Protein AF-A0A2V7YF23-F1 (afdb_monomer)

Mean predicted aligned error: 5.7 Å

Radius of gyration: 31.62 Å; Cα contacts (8 Å, |Δi|>4): 313; chains: 1; bounding box: 65×45×95 Å

Sequence (241 aa):
MRLEQNNSGGFTAQTWDIAGNEANFFVRDVTGGSRLPFRIRPGAPTSSIDINASGNVGIGTASPSNKLHVSGSDGTTKELIQESSGTTSPRELLELRNNGGTILVLDDTSDPTRWTFGTSGSSFVVDEQAHTGVEMSLTNTGNMVISGTLTQNSDRTTKTDIVGVEPEEVLAKVASLPIATWHYKGDEASVQHLGPMAQDFAAAFGLGPDDRHIAPLDAAGVSLAAIQALYHKVSEKDAAI

pLDDT: mean 95.84, std 3.37, range [74.06, 98.75]

Secondary structure (DSSP, 8-state):
-EEEE-STTSSPPEEEEEEEETTEEEEEETTTTSEEEEEE-TTPPTTSSEE-TT-PEEES-SS-SSSEEE--SSS----------SS-----------SS--EEEEE-SSS--EEEEEEETTEEEEEETTSSS-SEEEETTS-EEESS-------GGG--------HHHHHHHHHHS--EEE--TTS-TT--EEE--HHHHHHHH--SSSSS---HHHHHHHHHHHHHHHHHHHHHHHHT-

Foldseek 3Di:
DKDWDDCPVVDHIWIWDFDDDQAWGFIFGVVVPGDTPDTDGPPQDPPCWEQDPVRAIEHCDNDDPDNYHYDDDPPPTDDDQDDDDPDDDDDDRDDADDPAKGWDWDQDPVDGWIWIWIDHPQWTFIDTVVDPDTQWIAGPVGDIDGPDDDDDDDDPVVDDPDDDDDLLLLLVLVVVFDKDKDDDDPDDPPDIDIGGALQSVCVSPVDDPDSHDDDPVNVVVSVVSNVVNVVVVVVVVVVVD

Nearest PDB structures (foldseek):
  7dc3-assembly3_C  TM=6.875E-01  e=2.020E-03  Mus musculus
  8oml-assembly1_B  TM=3.661E-01  e=4.721E-02  Bdellovibrio bacteriovorus HD100
  5xpz-assembly1_A  TM=6.011E-01  e=2.761E+00  Mus musculus
  3vkf-assembly5_D  TM=4.434E-01  e=5.491E+00  Bos taurus

Structure (mmCIF, N/CA/C/O backbone):
data_AF-A0A2V7YF23-F1
#
_entry.id   AF-A0A2V7YF23-F1
#
loop_
_atom_site.group_PDB
_atom_site.id
_atom_site.type_symbol
_atom_site.label_atom_id
_atom_site.label_alt_id
_atom_site.label_comp_id
_atom_site.label_asym_id
_atom_site.label_entity_id
_atom_site.label_seq_id
_atom_site.pdbx_PDB_ins_code
_atom_site.Cartn_x
_atom_site.Cartn_y
_atom_site.Cartn_z
_atom_site.occupancy
_atom_site.B_iso_or_equiv
_atom_site.auth_seq_id
_atom_site.auth_comp_id
_atom_site.auth_asym_id
_atom_site.auth_atom_id
_atom_site.pdbx_PDB_model_num
ATOM 1 N N . MET A 1 1 ? 24.215 -1.906 -42.152 1.00 95.81 1 MET A N 1
ATOM 2 C CA . MET A 1 1 ? 24.635 -3.315 -42.302 1.00 95.81 1 MET A CA 1
ATOM 3 C C . MET A 1 1 ? 23.393 -4.179 -42.389 1.00 95.81 1 MET A C 1
ATOM 5 O O . MET A 1 1 ? 22.496 -3.964 -41.585 1.00 95.81 1 MET A O 1
ATOM 9 N N . ARG A 1 2 ? 23.341 -5.115 -43.340 1.00 97.00 2 ARG A N 1
ATOM 10 C CA . ARG A 1 2 ? 22.270 -6.109 -43.447 1.00 97.00 2 ARG A CA 1
ATOM 11 C C . ARG A 1 2 ? 22.800 -7.479 -43.046 1.00 97.00 2 ARG A C 1
ATOM 13 O O . ARG A 1 2 ? 23.904 -7.838 -43.445 1.00 97.00 2 ARG A O 1
ATOM 20 N N . LEU A 1 3 ? 22.014 -8.205 -42.264 1.00 96.88 3 LEU A N 1
ATOM 21 C CA . LEU A 1 3 ? 22.280 -9.556 -41.793 1.00 96.88 3 LEU A CA 1
ATOM 22 C C . LEU A 1 3 ? 21.142 -10.457 -42.279 1.00 96.88 3 LEU A C 1
ATOM 24 O O . LEU A 1 3 ? 19.978 -10.189 -41.986 1.00 96.88 3 LEU A O 1
ATOM 28 N N . GLU A 1 4 ? 21.473 -11.501 -43.034 1.00 96.19 4 GLU A N 1
ATOM 29 C CA . GLU A 1 4 ? 20.497 -12.407 -43.646 1.00 96.19 4 GLU A CA 1
ATOM 30 C C . GLU A 1 4 ? 20.803 -13.859 -43.277 1.00 96.19 4 GLU A C 1
ATOM 32 O O . GLU A 1 4 ? 21.903 -14.358 -43.509 1.00 96.19 4 GLU A O 1
ATOM 37 N N . GLN A 1 5 ? 19.802 -14.540 -42.723 1.00 95.19 5 GLN A N 1
ATOM 38 C CA . GLN A 1 5 ? 19.769 -15.986 -42.550 1.00 95.19 5 GLN A CA 1
ATOM 39 C C . GLN A 1 5 ? 18.743 -16.558 -43.530 1.00 95.19 5 GLN A C 1
ATOM 41 O O . GLN A 1 5 ? 17.574 -16.177 -43.507 1.00 95.19 5 GLN A O 1
ATOM 46 N N . ASN A 1 6 ? 19.168 -17.487 -44.383 1.00 92.50 6 ASN A N 1
ATOM 47 C CA . ASN A 1 6 ? 18.283 -18.192 -45.308 1.00 92.50 6 ASN A CA 1
ATOM 48 C C . ASN A 1 6 ? 17.683 -19.461 -44.662 1.00 92.50 6 ASN A C 1
ATOM 50 O O . ASN A 1 6 ? 17.959 -19.797 -43.511 1.00 92.50 6 ASN A O 1
ATOM 54 N N . ASN A 1 7 ? 16.861 -20.189 -45.418 1.00 93.25 7 ASN A N 1
ATOM 55 C CA . ASN A 1 7 ? 16.180 -21.397 -44.945 1.00 93.25 7 ASN A CA 1
ATOM 56 C C . ASN A 1 7 ? 16.970 -22.701 -45.156 1.00 93.25 7 ASN A C 1
ATOM 58 O O . ASN A 1 7 ? 16.440 -23.781 -44.896 1.00 93.25 7 ASN A O 1
ATOM 62 N N . SER A 1 8 ? 18.229 -22.644 -45.608 1.00 91.69 8 SER A N 1
ATOM 63 C CA . SER A 1 8 ? 18.978 -23.858 -45.966 1.00 91.69 8 SER A CA 1
ATOM 64 C C . SER A 1 8 ? 19.312 -24.746 -44.763 1.00 91.69 8 SER A C 1
ATOM 66 O O . SER A 1 8 ? 19.582 -25.928 -44.936 1.00 91.69 8 SER A O 1
ATOM 68 N N . GLY A 1 9 ? 19.276 -24.197 -43.544 1.00 89.00 9 GLY A N 1
ATOM 69 C CA . GLY A 1 9 ? 19.440 -24.941 -42.290 1.00 89.00 9 GLY A CA 1
ATOM 70 C C . GLY A 1 9 ? 18.135 -25.449 -41.665 1.00 89.00 9 GLY A C 1
ATOM 71 O O . GLY A 1 9 ? 18.158 -25.877 -40.518 1.00 89.00 9 GLY A O 1
ATOM 72 N N . GLY A 1 10 ? 16.995 -25.347 -42.361 1.00 91.88 10 GLY A N 1
ATOM 73 C CA . GLY A 1 10 ? 15.680 -25.729 -41.824 1.00 91.88 10 GLY A CA 1
ATOM 74 C C . GLY A 1 10 ? 15.048 -24.704 -40.871 1.00 91.88 10 GLY A C 1
ATOM 75 O O . GLY A 1 10 ? 13.972 -24.950 -40.333 1.00 91.88 10 GLY A O 1
ATOM 76 N N . PHE A 1 11 ? 15.684 -23.547 -40.678 1.00 92.75 11 PHE A N 1
ATOM 77 C CA . PHE A 1 11 ? 15.128 -22.419 -39.931 1.00 92.75 11 PHE A CA 1
ATOM 78 C C . PHE A 1 11 ? 14.290 -21.515 -40.84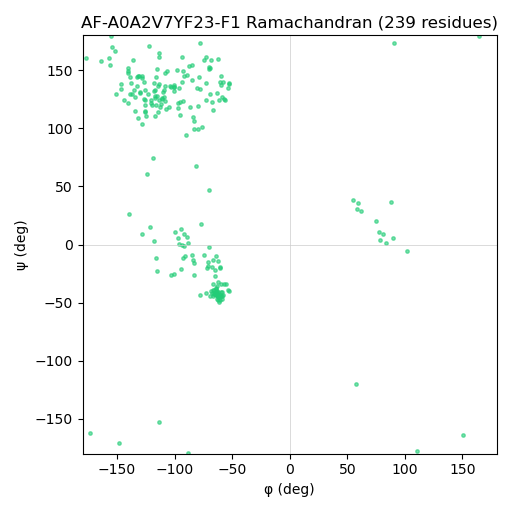2 1.00 92.75 11 PHE A C 1
ATOM 80 O O . PHE A 1 11 ? 14.538 -21.416 -42.045 1.00 92.75 11 PHE A O 1
ATOM 87 N N . THR A 1 12 ? 13.318 -20.807 -40.272 1.00 93.69 12 THR A N 1
ATOM 88 C CA . THR A 1 12 ? 12.622 -19.726 -40.981 1.00 93.69 12 THR A CA 1
ATOM 89 C C . THR A 1 12 ? 13.620 -18.622 -41.324 1.00 93.69 12 THR A C 1
ATOM 91 O O . THR A 1 12 ? 14.347 -18.173 -40.441 1.00 93.69 12 THR A O 1
ATOM 94 N N . ALA A 1 13 ? 13.646 -18.170 -42.580 1.00 95.75 13 ALA A N 1
ATOM 95 C CA . ALA A 1 13 ? 14.553 -17.109 -43.013 1.00 95.75 13 ALA A CA 1
ATOM 96 C C . ALA A 1 13 ? 14.313 -15.799 -42.236 1.00 95.75 13 ALA A C 1
ATOM 98 O O . ALA A 1 13 ? 13.164 -15.426 -41.993 1.00 95.75 13 ALA A O 1
ATOM 99 N N . GLN A 1 14 ? 15.388 -15.099 -41.871 1.00 96.69 14 GLN A N 1
ATOM 100 C CA . GLN A 1 14 ? 15.362 -13.854 -41.095 1.00 96.69 14 GLN A CA 1
ATOM 101 C C . GLN A 1 14 ? 16.270 -12.805 -41.740 1.00 96.69 14 GLN A C 1
ATOM 103 O O . GLN A 1 14 ? 17.413 -13.100 -42.091 1.00 96.69 14 GLN A O 1
ATOM 108 N N . THR A 1 15 ? 15.789 -11.568 -41.831 1.00 97.31 15 THR A N 1
ATOM 109 C CA . THR A 1 15 ? 16.555 -10.420 -42.323 1.00 97.31 15 THR A CA 1
ATOM 110 C C . THR A 1 15 ? 16.517 -9.304 -41.290 1.00 97.31 15 THR A C 1
ATOM 112 O O . THR A 1 15 ? 15.446 -8.829 -40.907 1.00 97.31 15 THR A O 1
ATOM 115 N N . TRP A 1 16 ? 17.698 -8.852 -40.878 1.00 97.94 16 TRP A N 1
ATOM 116 C CA . TRP A 1 16 ? 17.882 -7.787 -39.898 1.00 97.94 16 TRP A CA 1
ATOM 117 C C . TRP A 1 16 ? 18.783 -6.688 -40.449 1.00 97.94 16 TRP A C 1
ATOM 119 O O . TRP A 1 16 ? 19.799 -6.967 -41.084 1.00 97.94 16 TRP A O 1
ATOM 129 N N . ASP A 1 17 ? 18.447 -5.431 -40.167 1.00 97.81 17 ASP A N 1
ATOM 130 C CA . ASP A 1 17 ? 19.297 -4.286 -40.494 1.00 97.81 17 ASP A CA 1
ATOM 131 C C . ASP A 1 17 ? 19.808 -3.606 -39.213 1.00 97.81 17 ASP A C 1
ATOM 133 O O . ASP A 1 17 ? 19.051 -3.387 -38.268 1.00 97.81 17 ASP A O 1
ATOM 137 N N . ILE A 1 18 ? 21.086 -3.217 -39.209 1.00 97.94 18 ILE A N 1
ATOM 138 C CA . ILE A 1 18 ? 21.684 -2.295 -38.231 1.00 97.94 18 ILE A CA 1
ATOM 139 C C . ILE A 1 18 ? 22.049 -1.014 -38.974 1.00 97.94 18 ILE A C 1
ATOM 141 O O . ILE A 1 18 ? 22.852 -1.052 -39.917 1.00 97.94 18 ILE A O 1
ATOM 145 N N . ALA A 1 19 ? 21.450 0.110 -38.593 1.00 97.44 19 ALA A N 1
ATOM 146 C CA . ALA A 1 19 ? 21.608 1.370 -39.310 1.00 97.44 19 ALA A CA 1
ATOM 147 C C . ALA A 1 19 ? 21.444 2.589 -38.392 1.00 97.44 19 ALA A C 1
ATOM 149 O O . ALA A 1 19 ? 20.963 2.487 -37.264 1.00 97.44 19 ALA A O 1
ATOM 150 N N . GLY A 1 20 ? 21.853 3.749 -38.902 1.00 96.88 20 GLY A N 1
ATOM 151 C CA . GLY A 1 20 ? 21.611 5.046 -38.286 1.00 96.88 20 GLY A CA 1
ATOM 152 C C . GLY A 1 20 ? 21.285 6.097 -39.343 1.00 96.88 20 GLY A C 1
ATOM 153 O O . GLY A 1 20 ? 21.749 5.996 -40.479 1.00 96.88 20 GLY A O 1
ATOM 154 N N . ASN A 1 21 ? 20.466 7.075 -38.973 1.00 94.75 21 ASN A N 1
ATOM 155 C CA . ASN A 1 21 ? 20.107 8.238 -39.783 1.00 94.75 21 ASN A CA 1
ATOM 156 C C . ASN A 1 21 ? 19.857 9.458 -38.876 1.00 94.75 21 ASN A C 1
ATOM 158 O O . ASN A 1 21 ? 20.123 9.410 -37.674 1.00 94.75 21 ASN A O 1
ATOM 162 N N . GLU A 1 22 ? 19.336 10.548 -39.437 1.00 96.25 22 GLU A N 1
ATOM 163 C CA . GLU A 1 22 ? 19.041 11.788 -38.712 1.00 96.25 22 GLU A CA 1
ATOM 164 C C . GLU A 1 22 ? 18.020 11.619 -37.579 1.00 96.25 22 GLU A C 1
ATOM 166 O O . GLU A 1 22 ? 17.974 12.440 -36.667 1.00 96.25 22 GLU A O 1
ATOM 171 N N . ALA A 1 23 ? 17.212 10.559 -37.610 1.00 95.69 23 ALA A N 1
ATOM 172 C CA . ALA A 1 23 ? 16.151 10.327 -36.646 1.00 95.69 23 ALA A CA 1
ATOM 173 C C . ALA A 1 23 ? 16.521 9.318 -35.550 1.00 95.69 23 ALA A C 1
ATOM 175 O O . ALA A 1 23 ? 15.860 9.321 -34.506 1.00 95.69 23 ALA A O 1
ATOM 176 N N . ASN A 1 24 ? 17.460 8.387 -35.781 1.00 96.88 24 ASN A N 1
ATOM 177 C CA . ASN A 1 24 ? 17.874 7.371 -34.800 1.00 96.88 24 ASN A CA 1
ATOM 178 C C . ASN A 1 24 ? 19.027 6.467 -35.269 1.00 96.88 24 ASN A C 1
ATOM 180 O O . ASN A 1 24 ? 19.248 6.281 -36.461 1.00 96.88 24 ASN A O 1
ATOM 184 N N . PHE A 1 25 ? 19.684 5.825 -34.299 1.00 97.94 25 PHE A N 1
ATOM 185 C CA . PHE A 1 25 ? 20.373 4.539 -34.461 1.00 97.94 25 PHE A CA 1
ATOM 186 C C . PHE A 1 25 ? 19.421 3.397 -34.077 1.00 97.94 25 PHE A C 1
ATOM 188 O O . PHE A 1 25 ? 18.676 3.532 -33.102 1.00 97.94 25 PHE A O 1
ATOM 195 N N . PHE A 1 26 ? 19.422 2.279 -34.806 1.00 97.94 26 PHE A N 1
ATOM 196 C CA . PHE A 1 26 ? 18.451 1.209 -34.575 1.00 97.94 26 PHE A CA 1
ATOM 197 C C . PHE A 1 26 ? 18.881 -0.179 -35.065 1.00 97.94 26 PHE A C 1
ATOM 199 O O . PHE A 1 26 ? 19.713 -0.330 -35.963 1.00 97.94 26 PHE A O 1
ATOM 206 N N . VAL A 1 27 ? 18.211 -1.189 -34.502 1.00 98.12 27 VAL A N 1
ATOM 207 C CA . VAL A 1 27 ? 18.151 -2.562 -35.020 1.00 98.12 27 VAL A CA 1
ATOM 208 C C . VAL A 1 27 ? 16.742 -2.799 -35.556 1.00 98.12 27 VAL A C 1
ATOM 210 O O . VAL A 1 27 ? 15.763 -2.557 -34.847 1.00 98.12 27 VAL A O 1
ATOM 213 N N . ARG A 1 28 ? 16.635 -3.244 -36.812 1.00 97.56 28 ARG A N 1
ATOM 214 C CA . ARG A 1 28 ? 15.365 -3.461 -37.516 1.00 97.56 28 ARG A CA 1
ATOM 215 C C . ARG A 1 28 ? 15.165 -4.918 -37.889 1.00 97.56 28 ARG A C 1
ATOM 217 O O . ARG A 1 28 ? 15.989 -5.469 -38.610 1.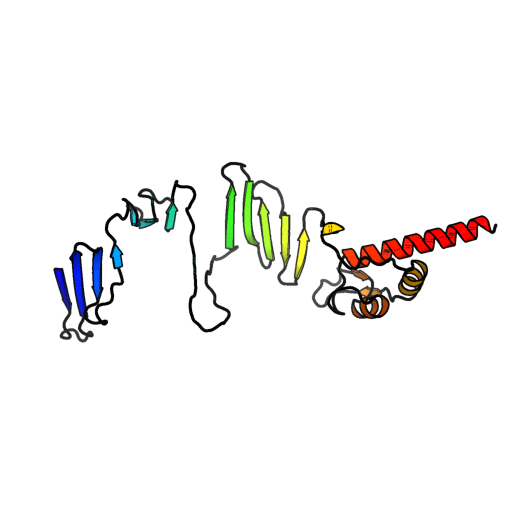00 97.56 28 ARG A O 1
ATOM 224 N N . ASP A 1 29 ? 14.027 -5.469 -37.489 1.00 97.44 29 ASP A N 1
ATOM 225 C CA . ASP A 1 29 ? 13.511 -6.751 -37.966 1.00 97.44 29 ASP A CA 1
ATOM 226 C C . ASP A 1 29 ? 12.768 -6.529 -39.289 1.00 97.44 29 ASP A C 1
ATOM 228 O O . ASP A 1 29 ? 11.632 -6.047 -39.297 1.00 97.44 29 ASP A O 1
ATOM 232 N N . VAL A 1 30 ? 13.421 -6.812 -40.418 1.00 96.75 30 VAL A N 1
ATOM 233 C CA . VAL A 1 30 ? 12.833 -6.607 -41.751 1.00 96.75 30 VAL A CA 1
ATOM 234 C C . VAL A 1 30 ? 11.764 -7.665 -42.022 1.00 96.75 30 VAL A C 1
ATOM 236 O O . VAL A 1 30 ? 10.682 -7.320 -42.501 1.00 96.75 30 VAL A O 1
ATOM 239 N N . THR A 1 31 ? 12.029 -8.921 -41.658 1.00 95.75 31 THR A N 1
ATOM 240 C CA . THR A 1 31 ? 11.114 -10.053 -41.866 1.00 95.75 31 THR A CA 1
ATOM 241 C C . THR A 1 31 ? 9.832 -9.916 -41.042 1.00 95.75 31 THR A C 1
ATOM 243 O O . THR A 1 31 ? 8.744 -10.178 -41.550 1.00 95.75 31 THR A O 1
ATOM 246 N N . GLY A 1 32 ? 9.922 -9.434 -39.801 1.00 92.25 32 GLY A N 1
ATOM 247 C CA . GLY A 1 32 ? 8.790 -9.208 -38.896 1.00 92.25 32 GLY A CA 1
ATOM 248 C C . GLY A 1 32 ? 7.959 -7.954 -39.188 1.00 92.25 32 GLY A C 1
ATOM 249 O O . GLY A 1 32 ? 7.224 -7.487 -38.314 1.00 92.25 32 GLY A O 1
ATOM 250 N N . GLY A 1 33 ? 8.062 -7.382 -40.391 1.00 94.44 33 GLY A N 1
ATOM 251 C CA . GLY A 1 33 ? 7.311 -6.189 -40.791 1.00 94.44 33 GLY A CA 1
ATOM 252 C C . GLY A 1 33 ? 8.010 -4.872 -40.450 1.00 94.44 33 GLY A C 1
ATOM 253 O O . GLY A 1 33 ? 7.350 -3.903 -40.087 1.00 94.44 33 GLY A O 1
ATOM 254 N N . SER A 1 34 ? 9.342 -4.819 -40.561 1.00 95.12 34 SER A N 1
ATOM 255 C CA . SER A 1 34 ? 10.156 -3.615 -40.303 1.00 95.12 34 SER A CA 1
ATOM 256 C C . SER A 1 34 ? 10.028 -3.050 -38.880 1.00 95.12 34 SER A C 1
ATOM 258 O O . SER A 1 34 ? 10.082 -1.835 -38.672 1.00 95.12 34 SER A O 1
ATOM 260 N N . ARG A 1 35 ? 9.881 -3.928 -37.881 1.00 96.50 35 ARG A N 1
ATOM 261 C CA . ARG A 1 35 ? 9.814 -3.538 -36.463 1.00 96.50 35 ARG A CA 1
ATOM 262 C C . ARG A 1 35 ? 11.175 -3.044 -35.981 1.00 96.50 35 ARG A C 1
ATOM 264 O O . ARG A 1 35 ? 12.213 -3.489 -36.462 1.00 96.50 35 ARG A O 1
ATOM 271 N N . LEU A 1 36 ? 11.170 -2.140 -35.006 1.00 96.69 36 LEU A N 1
ATOM 272 C CA . LEU A 1 36 ? 12.375 -1.523 -34.444 1.00 96.69 36 LEU A CA 1
ATOM 273 C C . LEU A 1 36 ? 12.487 -1.855 -32.948 1.00 96.69 36 LEU A C 1
ATOM 275 O O . LEU A 1 36 ? 12.187 -0.989 -32.126 1.00 96.69 36 LEU A O 1
ATOM 279 N N . PRO A 1 37 ? 12.860 -3.098 -32.582 1.00 96.25 37 PRO A N 1
ATOM 280 C CA . PRO A 1 37 ? 12.942 -3.525 -31.182 1.00 96.25 37 PRO A CA 1
ATOM 281 C C . PRO A 1 37 ? 14.018 -2.785 -30.376 1.00 96.25 37 PRO A C 1
ATOM 283 O O . PRO A 1 37 ? 13.911 -2.712 -29.158 1.00 96.25 37 PRO A O 1
ATOM 286 N N . PHE A 1 38 ? 15.025 -2.204 -31.036 1.00 97.31 38 PHE A N 1
ATOM 287 C CA . PHE A 1 38 ? 16.009 -1.334 -30.396 1.00 97.31 38 PHE A CA 1
ATOM 288 C C . PHE A 1 38 ? 16.165 -0.031 -31.176 1.00 97.31 38 PHE A C 1
ATOM 290 O O . PHE A 1 38 ? 16.350 -0.047 -32.397 1.00 97.31 38 PHE A O 1
ATOM 297 N N . ARG A 1 39 ? 16.111 1.100 -30.466 1.00 97.38 39 ARG A N 1
ATOM 298 C CA . ARG A 1 39 ? 16.241 2.438 -31.045 1.00 97.38 39 ARG A CA 1
ATOM 299 C C . ARG A 1 39 ? 16.845 3.411 -30.035 1.00 97.38 39 ARG A C 1
ATOM 301 O O . ARG A 1 39 ? 16.303 3.575 -28.948 1.00 97.38 39 ARG A O 1
ATOM 308 N N . ILE A 1 40 ? 17.879 4.137 -30.450 1.00 97.88 40 ILE A N 1
ATOM 309 C CA . ILE A 1 40 ? 18.429 5.297 -29.739 1.00 97.88 40 ILE A CA 1
ATOM 310 C C . ILE A 1 40 ? 18.122 6.543 -30.571 1.00 97.88 40 ILE A C 1
ATOM 312 O O . ILE A 1 40 ? 18.449 6.597 -31.757 1.00 97.88 40 ILE A O 1
ATOM 316 N N . ARG A 1 41 ? 17.470 7.539 -29.966 1.00 97.94 41 ARG A N 1
ATOM 317 C CA . ARG A 1 41 ? 17.165 8.819 -30.626 1.00 97.94 41 ARG A CA 1
ATOM 318 C C . ARG A 1 41 ? 18.348 9.798 -30.519 1.00 97.94 41 ARG A C 1
ATOM 320 O O . ARG A 1 41 ? 19.117 9.698 -29.562 1.00 97.94 41 ARG A O 1
ATOM 327 N N . PRO A 1 42 ? 18.478 10.760 -31.451 1.00 97.31 42 PRO A N 1
ATOM 328 C CA . PRO A 1 42 ? 19.428 11.859 -31.329 1.00 97.31 42 PRO A CA 1
ATOM 329 C C . PRO A 1 42 ? 19.268 12.585 -29.991 1.00 97.31 42 PRO A C 1
ATOM 331 O O . PRO A 1 42 ? 18.147 12.821 -29.544 1.00 97.31 42 PRO A O 1
ATOM 334 N N . GLY A 1 43 ? 20.390 12.931 -29.359 1.00 95.75 43 GLY A N 1
ATOM 335 C CA . GLY A 1 43 ? 20.408 13.629 -28.071 1.00 95.75 43 GLY A CA 1
ATOM 336 C C . GLY A 1 43 ? 20.269 12.734 -26.834 1.00 95.75 43 GLY A C 1
ATOM 337 O O . GLY A 1 43 ? 20.279 13.264 -25.728 1.00 95.75 43 GLY A O 1
ATOM 338 N N . ALA A 1 44 ? 20.170 11.406 -26.985 1.00 96.88 44 ALA A N 1
ATOM 339 C CA . ALA A 1 44 ? 20.257 10.490 -25.847 1.00 96.88 44 ALA A CA 1
ATOM 340 C C . ALA A 1 44 ? 21.596 10.693 -25.092 1.00 96.88 44 ALA A C 1
ATOM 342 O O . ALA A 1 44 ? 22.650 10.622 -25.732 1.00 96.88 44 ALA A O 1
ATOM 343 N N . PRO A 1 45 ? 21.586 10.956 -23.770 1.00 95.06 45 PRO A N 1
ATOM 344 C CA . PRO A 1 45 ? 22.806 11.180 -22.995 1.00 95.06 45 PRO A CA 1
ATOM 345 C C . PRO A 1 45 ? 23.747 9.970 -22.954 1.00 95.06 45 PRO A C 1
ATOM 347 O O . PRO A 1 45 ? 23.326 8.820 -23.128 1.00 95.06 45 PRO A O 1
ATOM 350 N N . THR A 1 46 ? 25.022 10.220 -22.645 1.00 95.25 46 THR A N 1
ATOM 351 C CA . THR A 1 46 ? 25.984 9.161 -22.297 1.00 95.25 46 THR A CA 1
ATOM 352 C C . THR A 1 46 ? 25.421 8.285 -21.179 1.00 95.25 46 THR A C 1
ATOM 354 O O . THR A 1 46 ? 24.802 8.790 -20.245 1.00 95.25 46 THR A O 1
ATOM 357 N N . SER A 1 47 ? 25.620 6.970 -21.295 1.00 96.44 47 SER A N 1
ATOM 358 C CA . SER A 1 47 ? 25.116 5.975 -20.338 1.00 96.44 47 SER A CA 1
ATOM 359 C C . SER A 1 47 ? 23.594 5.993 -20.156 1.00 96.44 47 SER A C 1
ATOM 361 O O . SER A 1 47 ? 23.088 5.612 -19.104 1.00 96.44 47 SER A O 1
ATOM 363 N N . SER A 1 48 ? 22.845 6.371 -21.205 1.00 96.75 48 SER A N 1
ATOM 364 C CA . SER A 1 48 ? 21.394 6.121 -21.275 1.00 96.75 48 SER A CA 1
ATOM 365 C C . SER A 1 48 ? 21.069 4.641 -21.030 1.00 96.75 48 SER A C 1
ATOM 367 O O . SER A 1 48 ? 20.108 4.334 -20.336 1.00 96.75 48 SER A O 1
ATOM 369 N N . ILE A 1 49 ? 21.893 3.738 -21.575 1.00 97.56 49 ILE A N 1
ATOM 370 C CA . ILE A 1 49 ? 22.003 2.326 -21.189 1.00 97.56 49 ILE A CA 1
ATOM 371 C C . ILE A 1 49 ? 23.498 1.993 -21.185 1.00 97.56 49 ILE A C 1
ATOM 373 O O . ILE A 1 49 ? 24.180 2.276 -22.170 1.00 97.56 49 ILE A O 1
ATOM 377 N N . ASP A 1 50 ? 23.997 1.403 -20.106 1.00 98.25 50 ASP A N 1
ATOM 378 C CA . ASP A 1 50 ? 25.389 0.976 -19.949 1.00 98.25 50 ASP A CA 1
ATOM 379 C C . ASP A 1 50 ? 25.440 -0.459 -19.411 1.00 98.25 50 ASP A C 1
ATOM 381 O O . ASP A 1 50 ? 24.583 -0.851 -18.620 1.00 98.25 50 ASP A O 1
ATOM 385 N N . ILE A 1 51 ? 26.414 -1.260 -19.848 1.00 98.50 51 ILE A N 1
ATOM 386 C CA . ILE A 1 51 ? 26.646 -2.607 -19.315 1.00 98.50 51 ILE A CA 1
ATOM 387 C C . ILE A 1 51 ? 28.093 -2.666 -18.848 1.00 98.50 51 ILE A C 1
ATOM 389 O O . ILE A 1 51 ? 29.014 -2.658 -19.667 1.00 98.50 51 ILE A O 1
ATOM 393 N N . ASN A 1 52 ? 28.295 -2.748 -17.535 1.00 97.81 52 ASN A N 1
ATOM 394 C CA . ASN A 1 52 ? 29.641 -2.744 -16.973 1.00 97.81 52 ASN A CA 1
ATOM 395 C C . ASN A 1 52 ? 30.337 -4.113 -17.105 1.00 97.81 52 ASN A C 1
ATOM 397 O O . ASN A 1 52 ? 29.729 -5.122 -17.466 1.00 97.81 52 ASN A O 1
ATOM 401 N N . ALA A 1 53 ? 31.624 -4.173 -16.747 1.00 98.00 53 ALA A N 1
ATOM 402 C CA . ALA A 1 53 ? 32.434 -5.395 -16.833 1.00 98.00 53 ALA A CA 1
ATOM 403 C C . ALA A 1 53 ? 31.915 -6.569 -15.973 1.00 98.00 53 ALA A C 1
ATOM 405 O O . ALA A 1 53 ? 32.248 -7.721 -16.242 1.00 98.00 53 ALA A O 1
ATOM 406 N N . SER A 1 54 ? 31.081 -6.293 -14.966 1.00 98.06 54 SER A N 1
ATOM 407 C CA . SER A 1 54 ? 30.424 -7.300 -14.119 1.00 98.06 54 SER A CA 1
ATOM 408 C C . SER A 1 54 ? 29.074 -7.774 -14.682 1.00 98.06 54 SER A C 1
ATOM 410 O O . SER A 1 54 ? 28.384 -8.583 -14.052 1.00 98.06 54 SER A O 1
ATOM 412 N N . GLY A 1 55 ? 28.673 -7.264 -15.852 1.00 98.19 55 GLY A N 1
ATOM 413 C CA . GLY A 1 55 ? 27.412 -7.582 -16.518 1.00 98.19 55 GLY A CA 1
ATOM 414 C C . GLY A 1 55 ? 26.182 -6.931 -15.882 1.00 98.19 55 GLY A C 1
ATOM 415 O O . GLY A 1 55 ? 25.076 -7.432 -16.065 1.00 98.19 55 GLY A O 1
ATOM 416 N N . ASN A 1 56 ? 26.356 -5.865 -15.099 1.00 98.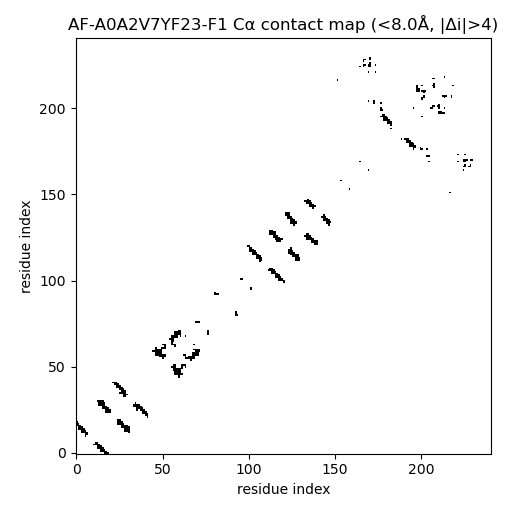75 56 ASN A N 1
ATOM 417 C CA . ASN A 1 56 ? 25.246 -5.087 -14.550 1.00 98.75 56 ASN A CA 1
ATOM 418 C C . ASN A 1 56 ? 24.780 -4.045 -15.571 1.00 98.75 56 ASN A C 1
ATOM 420 O O . ASN A 1 56 ? 25.617 -3.424 -16.227 1.00 98.75 56 ASN A O 1
ATOM 424 N N . VAL A 1 57 ? 23.469 -3.820 -15.659 1.00 98.69 57 VAL A N 1
ATOM 425 C CA . VAL A 1 57 ? 22.871 -2.826 -16.557 1.00 98.69 57 VAL A CA 1
ATOM 426 C C . VAL A 1 57 ? 22.593 -1.533 -15.793 1.00 98.69 57 VAL A C 1
ATOM 428 O O . VAL A 1 57 ? 21.854 -1.528 -14.808 1.00 98.69 57 VAL A O 1
ATOM 431 N N . GLY A 1 58 ? 23.178 -0.432 -16.251 1.00 98.31 58 GLY A N 1
ATOM 432 C CA . GLY A 1 58 ? 22.907 0.920 -15.779 1.00 98.31 58 GLY A CA 1
ATOM 433 C C . GLY A 1 58 ? 21.973 1.662 -16.728 1.00 98.31 58 GLY A C 1
ATOM 434 O O . GLY A 1 58 ? 22.151 1.603 -17.942 1.00 98.31 58 GLY A O 1
ATOM 435 N N . ILE A 1 59 ? 20.999 2.386 -16.183 1.00 98.19 59 ILE A N 1
ATOM 436 C CA . ILE A 1 59 ? 20.178 3.360 -16.909 1.00 98.19 59 ILE A CA 1
ATOM 437 C C . ILE A 1 59 ? 20.464 4.724 -16.284 1.00 98.19 59 ILE A C 1
ATOM 439 O O . ILE A 1 59 ? 20.131 4.947 -15.121 1.00 98.19 59 ILE A O 1
ATOM 443 N N . GLY A 1 60 ? 21.135 5.606 -17.026 1.00 97.50 60 GLY A N 1
ATOM 444 C CA . GLY A 1 60 ? 21.603 6.905 -16.527 1.00 97.50 60 GLY A CA 1
ATOM 445 C C . GLY A 1 60 ? 22.906 6.854 -15.715 1.00 97.50 60 GLY A C 1
ATOM 446 O O . GLY A 1 60 ? 23.300 7.857 -15.128 1.00 97.50 60 GLY A O 1
ATOM 447 N N . THR A 1 61 ? 23.606 5.712 -15.675 1.00 97.50 61 THR A N 1
ATOM 448 C CA . THR A 1 61 ? 24.882 5.552 -14.953 1.00 97.50 61 THR A CA 1
ATOM 449 C C . THR A 1 61 ? 25.828 4.580 -15.654 1.00 97.50 61 THR A C 1
ATOM 451 O O . THR A 1 61 ? 25.405 3.519 -16.103 1.00 97.50 61 THR A O 1
ATOM 454 N N . ALA A 1 62 ? 27.119 4.926 -15.708 1.00 97.19 62 ALA A N 1
ATOM 455 C CA . ALA A 1 62 ? 28.196 4.057 -16.204 1.00 97.19 62 ALA A CA 1
ATOM 456 C C . ALA A 1 62 ? 28.745 3.096 -15.129 1.00 97.19 62 ALA A C 1
ATOM 458 O O . ALA A 1 62 ? 29.549 2.212 -15.420 1.00 97.19 62 ALA A O 1
ATOM 459 N N . SER A 1 63 ? 28.330 3.276 -13.871 1.00 97.00 63 SER A N 1
ATOM 460 C CA . SER A 1 63 ? 28.842 2.526 -12.718 1.00 97.00 63 SER A CA 1
ATOM 461 C C . SER A 1 63 ? 27.707 1.829 -11.952 1.00 97.00 63 SER A C 1
ATOM 463 O O . SER A 1 63 ? 27.484 2.123 -10.775 1.00 97.00 63 SER A O 1
ATOM 465 N N . PRO A 1 64 ? 26.942 0.917 -12.586 1.00 98.31 64 PRO A N 1
ATOM 466 C CA . PRO A 1 64 ? 25.851 0.216 -11.919 1.00 98.31 64 PRO A CA 1
ATOM 467 C C . PRO A 1 64 ? 26.360 -0.743 -10.825 1.00 98.31 64 PRO A C 1
ATOM 469 O O . PRO A 1 64 ? 27.138 -1.664 -11.094 1.00 98.31 64 PRO A O 1
ATOM 472 N N . SER A 1 65 ? 25.891 -0.553 -9.587 1.00 97.94 65 SER A N 1
ATOM 473 C CA . SER A 1 65 ? 26.226 -1.389 -8.421 1.00 97.94 65 SER A CA 1
ATOM 474 C C . SER A 1 65 ? 25.368 -2.656 -8.320 1.00 97.94 65 SER A C 1
ATOM 476 O O . SER A 1 65 ? 25.837 -3.671 -7.812 1.00 97.94 65 SER A O 1
ATOM 478 N N . ASN A 1 66 ? 24.152 -2.624 -8.868 1.00 98.19 66 ASN A N 1
ATOM 479 C CA . ASN A 1 66 ? 23.185 -3.723 -8.846 1.00 98.19 66 ASN A CA 1
ATOM 480 C C . ASN A 1 66 ? 22.948 -4.268 -10.259 1.00 98.19 66 ASN A C 1
ATOM 482 O O . ASN A 1 66 ? 23.289 -3.609 -11.239 1.00 98.19 66 ASN A O 1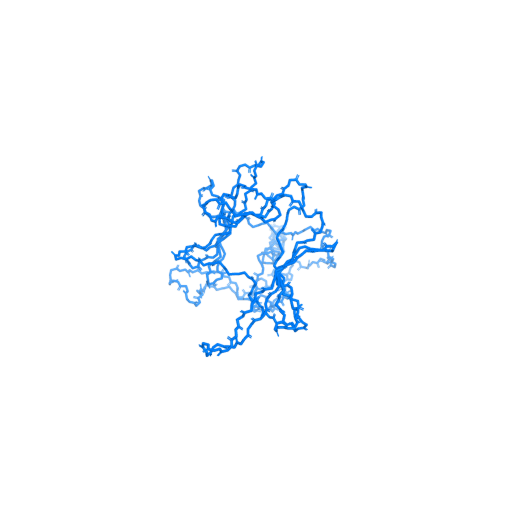
ATOM 486 N N . LYS A 1 67 ? 22.335 -5.458 -10.378 1.00 98.25 67 LYS A N 1
ATOM 487 C CA . LYS A 1 67 ? 22.071 -6.101 -11.684 1.00 98.25 67 LYS A CA 1
ATOM 488 C C . LYS A 1 67 ? 21.323 -5.194 -12.659 1.00 98.25 67 LYS A C 1
ATOM 490 O O . LYS A 1 67 ? 21.671 -5.165 -13.837 1.00 98.25 67 LYS A O 1
ATOM 495 N N . LEU A 1 68 ? 20.366 -4.435 -12.140 1.00 98.12 68 LEU A N 1
ATOM 496 C CA . LEU A 1 68 ? 19.777 -3.270 -12.779 1.00 98.12 68 LEU A CA 1
ATOM 497 C C . LEU A 1 68 ? 19.957 -2.082 -11.827 1.00 98.12 68 LEU A C 1
ATOM 499 O O . LEU A 1 68 ? 19.633 -2.195 -10.644 1.00 98.12 68 LEU A O 1
ATOM 503 N N . HIS A 1 69 ? 20.483 -0.964 -12.322 1.00 98.50 69 HIS A N 1
ATOM 504 C CA . HIS A 1 69 ? 20.607 0.282 -11.567 1.00 98.50 69 HIS A CA 1
ATOM 505 C C . HIS A 1 69 ? 20.089 1.444 -12.416 1.00 98.50 69 HIS A C 1
ATOM 507 O O . HIS A 1 69 ? 20.729 1.848 -13.387 1.00 98.50 69 HIS A O 1
ATOM 513 N N . VAL A 1 70 ? 18.933 1.984 -12.038 1.00 98.06 70 VAL A N 1
ATOM 514 C CA . VAL A 1 70 ? 18.393 3.225 -12.601 1.00 98.06 70 VAL A CA 1
ATOM 515 C C . VAL A 1 70 ? 18.860 4.382 -11.728 1.00 98.06 70 VAL A C 1
ATOM 517 O O . VAL A 1 70 ? 18.634 4.372 -10.521 1.00 98.06 70 VAL A O 1
ATOM 520 N N . SER A 1 71 ? 19.537 5.360 -12.320 1.00 97.25 71 SER A N 1
ATOM 521 C CA . SER A 1 71 ? 20.132 6.480 -11.594 1.00 97.25 71 SER A CA 1
ATOM 522 C C . SER A 1 71 ? 19.925 7.788 -12.350 1.00 97.25 71 SER A C 1
ATOM 524 O O . SER A 1 71 ? 19.965 7.825 -13.578 1.00 97.25 71 SER A O 1
ATOM 526 N N . GLY A 1 72 ? 19.718 8.870 -11.608 1.00 96.31 72 GLY A N 1
ATOM 527 C CA . GLY A 1 72 ? 19.582 10.220 -12.142 1.00 96.31 72 GLY A CA 1
ATOM 528 C C . GLY A 1 72 ? 19.760 11.250 -11.030 1.00 96.31 72 GLY A C 1
ATOM 529 O O . GLY A 1 72 ? 19.609 10.926 -9.853 1.00 96.31 72 GLY A O 1
ATOM 530 N N . SER A 1 73 ? 20.112 12.480 -11.401 1.00 95.19 73 SER A N 1
ATOM 531 C CA . SER A 1 73 ? 20.509 13.543 -10.463 1.00 95.19 73 SER A CA 1
ATOM 532 C C . SER A 1 73 ? 19.743 14.855 -10.655 1.00 95.19 73 SER A C 1
ATOM 534 O O . SER A 1 73 ? 20.119 15.873 -10.084 1.00 95.19 73 SER A O 1
ATOM 536 N N . ASP A 1 74 ? 18.697 14.858 -11.480 1.00 94.56 74 ASP A N 1
ATOM 537 C CA . ASP A 1 74 ? 17.889 16.044 -11.800 1.00 94.56 74 ASP A CA 1
ATOM 538 C C . ASP A 1 74 ? 16.602 16.149 -10.960 1.00 94.56 74 ASP A C 1
ATOM 540 O O . ASP A 1 74 ? 15.778 17.034 -11.186 1.00 94.56 74 ASP A O 1
ATOM 544 N N . GLY A 1 75 ? 16.425 15.244 -9.991 1.00 95.94 75 GLY A N 1
ATOM 545 C CA . GLY A 1 75 ? 15.241 15.177 -9.133 1.00 95.94 75 GLY A CA 1
ATOM 546 C C . GLY A 1 75 ? 14.013 14.546 -9.794 1.00 95.94 75 GLY A C 1
ATOM 547 O O . GLY A 1 75 ? 12.924 14.629 -9.233 1.00 95.94 75 GLY A O 1
ATOM 548 N N . THR A 1 76 ? 14.152 13.922 -10.971 1.00 95.88 76 THR A N 1
ATOM 549 C CA . THR A 1 76 ? 13.015 13.361 -11.725 1.00 95.88 76 THR A CA 1
ATOM 550 C C . THR A 1 76 ? 13.065 11.844 -11.936 1.00 95.88 76 THR A C 1
ATOM 552 O O . THR A 1 76 ? 12.167 11.286 -12.578 1.00 95.88 76 THR A O 1
ATOM 555 N N . THR A 1 77 ? 14.076 11.164 -11.383 1.00 97.06 77 THR A N 1
ATOM 556 C CA . THR A 1 77 ? 14.277 9.710 -11.491 1.00 97.06 77 THR A CA 1
ATOM 557 C C . THR A 1 77 ? 13.056 8.932 -10.997 1.00 97.06 77 THR A C 1
ATOM 559 O O . THR A 1 77 ? 12.625 9.093 -9.858 1.00 97.06 77 THR A O 1
ATOM 562 N N . LYS A 1 78 ? 12.504 8.066 -11.852 1.00 96.81 78 LYS A N 1
ATOM 563 C CA . LYS A 1 78 ? 11.344 7.212 -11.558 1.00 96.81 78 LYS A CA 1
ATOM 564 C C . LYS A 1 78 ? 11.329 5.985 -12.462 1.00 96.81 78 LYS A C 1
ATOM 566 O O . LYS A 1 78 ? 11.817 6.042 -13.590 1.00 96.81 78 LYS A O 1
ATOM 571 N N . GLU A 1 79 ? 10.702 4.918 -11.990 1.00 96.62 79 GLU A N 1
ATOM 572 C CA . GLU A 1 79 ? 10.388 3.725 -12.775 1.00 96.62 79 GLU A CA 1
ATOM 573 C C . GLU A 1 79 ? 8.865 3.596 -12.905 1.00 96.62 79 GLU A C 1
ATOM 575 O O . GLU A 1 79 ? 8.131 3.821 -11.945 1.00 96.62 79 GLU A O 1
ATOM 580 N N . LEU A 1 80 ? 8.381 3.274 -14.106 1.00 97.25 80 LEU A N 1
ATOM 581 C CA . LEU A 1 80 ? 6.963 3.051 -14.384 1.00 97.25 80 LEU A CA 1
ATOM 582 C C . LEU A 1 80 ? 6.794 1.682 -15.039 1.00 97.25 80 LEU A C 1
ATOM 584 O O . LEU A 1 80 ? 7.294 1.457 -16.140 1.00 97.25 80 LEU A O 1
ATOM 588 N N . ILE A 1 81 ? 6.027 0.811 -14.387 1.00 96.94 81 ILE A N 1
ATOM 589 C CA . ILE A 1 81 ? 5.571 -0.463 -14.941 1.00 96.94 81 ILE A CA 1
ATOM 590 C C . ILE A 1 81 ? 4.081 -0.312 -15.249 1.00 96.94 81 ILE A C 1
ATOM 592 O O . ILE A 1 81 ? 3.281 -0.070 -14.348 1.00 96.94 81 ILE A O 1
ATOM 596 N N . GLN A 1 82 ? 3.704 -0.418 -16.524 1.00 97.19 82 GLN A N 1
ATOM 597 C CA . GLN A 1 82 ? 2.342 -0.135 -16.975 1.00 97.19 82 GLN A CA 1
ATOM 598 C C . GLN A 1 82 ? 1.832 -1.203 -17.944 1.00 97.19 82 GLN A C 1
ATOM 600 O O . GLN A 1 82 ? 2.484 -1.516 -18.939 1.00 97.19 82 GLN A O 1
ATOM 605 N N . GLU A 1 83 ? 0.607 -1.668 -17.702 1.00 96.69 83 GLU A N 1
ATOM 606 C CA . GLU A 1 83 ? -0.207 -2.397 -18.673 1.00 96.69 83 GLU A CA 1
ATOM 607 C C . GLU A 1 83 ? -1.244 -1.449 -19.299 1.00 96.69 83 GLU A C 1
ATOM 609 O O . GLU A 1 83 ? -1.910 -0.694 -18.597 1.00 96.69 83 GLU A O 1
ATOM 614 N N . SER A 1 84 ? -1.360 -1.471 -20.629 1.00 96.31 84 SER A N 1
ATOM 615 C CA . SER A 1 84 ? -2.174 -0.534 -21.424 1.00 96.31 84 SER A CA 1
ATOM 616 C C . SER A 1 84 ? -3.251 -1.218 -22.275 1.00 96.31 84 SER A C 1
ATOM 618 O O . SER A 1 84 ? -3.792 -0.606 -23.197 1.00 96.31 84 SER A O 1
ATOM 620 N N . SER A 1 85 ? -3.560 -2.491 -22.011 1.00 96.62 85 SER A N 1
ATOM 621 C CA . SER A 1 85 ? -4.687 -3.171 -22.657 1.00 96.62 85 SER A CA 1
ATOM 622 C C . SER A 1 85 ? -6.006 -2.442 -22.389 1.00 96.62 85 SER A C 1
ATOM 624 O O . SER A 1 85 ? -6.289 -2.030 -21.269 1.00 96.62 85 SER A O 1
ATOM 626 N N . GLY A 1 86 ? -6.860 -2.349 -23.412 1.00 97.12 86 GLY A N 1
ATOM 627 C CA . GLY A 1 86 ? -8.214 -1.800 -23.274 1.00 97.12 86 GLY A CA 1
ATOM 628 C C . GLY A 1 86 ? -9.182 -2.693 -22.484 1.00 97.12 86 GLY A C 1
ATOM 629 O O . GLY A 1 86 ? -10.335 -2.322 -22.301 1.00 97.12 86 GLY A O 1
ATOM 630 N N . THR A 1 87 ? -8.746 -3.879 -22.044 1.00 97.12 87 THR A N 1
ATOM 631 C CA . THR A 1 87 ? -9.536 -4.774 -21.188 1.00 97.12 87 THR A CA 1
ATOM 632 C C . THR A 1 87 ? -9.17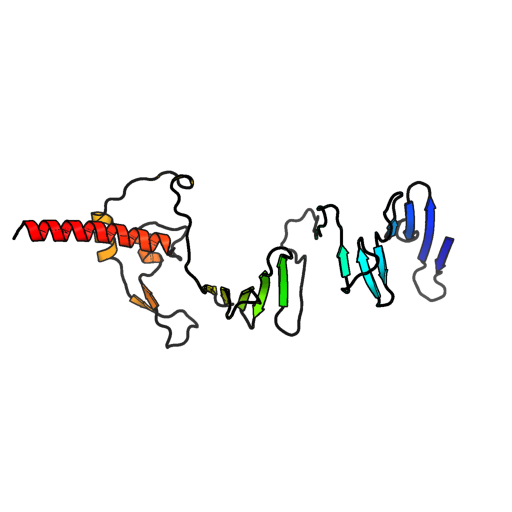6 -4.552 -19.726 1.00 97.12 87 THR A C 1
ATOM 634 O O . THR A 1 87 ? -8.033 -4.760 -19.326 1.00 97.12 87 THR A O 1
ATOM 637 N N . THR A 1 88 ? -10.168 -4.211 -18.908 1.00 97.00 88 THR A N 1
ATOM 638 C CA . THR A 1 88 ? -10.027 -4.071 -17.457 1.00 97.00 88 THR A CA 1
ATOM 639 C C . THR A 1 88 ? -10.066 -5.443 -16.788 1.00 97.00 88 THR A C 1
ATOM 641 O O . THR A 1 88 ? -11.136 -6.014 -16.583 1.00 97.00 88 THR A O 1
ATOM 644 N N . SER A 1 89 ? -8.897 -5.984 -16.461 1.00 96.44 89 SER A N 1
ATOM 645 C CA . SER A 1 89 ? -8.735 -7.243 -15.731 1.00 96.44 89 SER A CA 1
ATOM 646 C C . SER A 1 89 ? -7.583 -7.103 -14.737 1.00 96.44 89 SER A C 1
ATOM 648 O O . SER A 1 89 ? -6.608 -6.424 -15.068 1.00 96.44 89 SER A O 1
ATOM 650 N N . PRO A 1 90 ? -7.631 -7.773 -13.570 1.00 96.19 90 PRO A N 1
ATOM 651 C CA . PRO A 1 90 ? -6.457 -7.916 -12.718 1.00 96.19 90 PRO A CA 1
ATOM 652 C C . PRO A 1 90 ? -5.287 -8.507 -13.513 1.00 96.19 90 PRO A C 1
ATOM 654 O O . PRO A 1 90 ? -5.472 -9.459 -14.281 1.00 96.19 90 PRO A O 1
ATOM 657 N N . ARG A 1 91 ? -4.101 -7.917 -13.350 1.00 96.19 91 ARG A N 1
ATOM 658 C CA . ARG A 1 91 ? -2.843 -8.334 -13.978 1.00 96.19 91 ARG A CA 1
ATOM 659 C C . ARG A 1 91 ? -1.730 -8.242 -12.941 1.00 96.19 91 ARG A C 1
ATOM 661 O O . ARG A 1 91 ? -1.675 -7.274 -12.187 1.00 96.19 91 ARG A O 1
ATOM 668 N N . GLU A 1 92 ? -0.841 -9.223 -12.934 1.00 97.44 92 GLU A N 1
ATOM 669 C CA . GLU A 1 92 ? 0.413 -9.133 -12.192 1.00 97.44 92 GLU A CA 1
ATOM 670 C C . GLU A 1 92 ? 1.401 -8.292 -13.008 1.00 97.44 92 GLU A C 1
ATOM 672 O O . GLU A 1 92 ? 1.696 -8.627 -14.155 1.00 97.44 92 GLU A O 1
ATOM 677 N N . LEU A 1 93 ? 1.851 -7.166 -12.450 1.00 97.44 93 LEU A N 1
ATOM 678 C CA . LEU A 1 93 ? 2.801 -6.264 -13.116 1.00 97.44 93 LEU A CA 1
ATOM 679 C C . LEU A 1 93 ? 4.225 -6.397 -12.566 1.00 97.44 93 LEU A C 1
ATOM 681 O O . LEU A 1 93 ? 5.182 -6.126 -13.285 1.00 97.44 93 LEU A O 1
ATOM 685 N N . LEU A 1 94 ? 4.367 -6.824 -11.311 1.00 96.88 94 LEU A N 1
ATOM 686 C CA . LEU A 1 94 ? 5.649 -7.031 -10.651 1.00 96.88 94 LEU A CA 1
ATOM 687 C C . LEU A 1 94 ? 5.547 -8.244 -9.723 1.00 96.88 94 LEU A C 1
ATOM 689 O O . LEU A 1 94 ? 4.706 -8.264 -8.828 1.00 96.88 94 LEU A O 1
ATOM 693 N N . GLU A 1 95 ? 6.437 -9.214 -9.918 1.00 97.00 95 GLU A N 1
ATOM 694 C CA . GLU A 1 95 ? 6.620 -10.365 -9.034 1.00 97.00 95 GLU A CA 1
ATOM 695 C C . GLU A 1 95 ? 8.040 -10.310 -8.454 1.00 97.00 95 GLU A C 1
ATOM 697 O O . GLU A 1 95 ? 9.025 -10.206 -9.190 1.00 97.00 95 GLU A O 1
ATOM 702 N N . LEU A 1 96 ? 8.153 -10.389 -7.128 1.00 95.50 96 LEU A N 1
ATOM 703 C CA . LEU A 1 96 ? 9.423 -10.547 -6.424 1.00 95.50 96 LEU A CA 1
ATOM 704 C C . LEU A 1 96 ? 9.423 -11.926 -5.765 1.00 95.50 96 LEU A C 1
ATOM 706 O O . LEU A 1 96 ? 8.513 -12.254 -5.007 1.00 95.50 96 LEU A O 1
ATOM 710 N N . ARG A 1 97 ? 10.435 -12.744 -6.062 1.00 96.31 97 ARG A N 1
ATOM 711 C CA . ARG A 1 97 ? 10.524 -14.123 -5.568 1.00 96.31 97 ARG A CA 1
ATOM 712 C C . ARG A 1 97 ? 11.838 -14.358 -4.856 1.00 96.31 97 ARG A C 1
ATOM 714 O O . ARG A 1 97 ? 12.904 -14.077 -5.400 1.00 96.31 97 ARG A O 1
ATOM 721 N N . ASN A 1 98 ? 11.750 -14.970 -3.686 1.00 95.56 98 ASN A N 1
ATOM 722 C CA . ASN A 1 98 ? 12.895 -15.434 -2.925 1.00 95.56 98 ASN A CA 1
ATOM 723 C C . ASN A 1 98 ? 12.586 -16.799 -2.290 1.00 95.56 98 ASN A C 1
ATOM 725 O O . ASN A 1 98 ? 11.436 -17.098 -1.978 1.00 95.56 98 ASN A O 1
ATOM 729 N N . ASN A 1 99 ? 13.609 -17.628 -2.069 1.00 95.00 99 ASN A N 1
ATOM 730 C CA . ASN A 1 99 ? 13.492 -18.824 -1.230 1.00 95.00 99 ASN A CA 1
ATOM 731 C C . ASN A 1 99 ? 13.611 -18.416 0.250 1.00 95.00 99 ASN A C 1
ATOM 733 O O . ASN A 1 99 ? 14.625 -18.668 0.899 1.00 95.00 99 ASN A O 1
ATOM 737 N N . GLY A 1 100 ? 12.606 -17.687 0.732 1.00 93.69 100 GLY A N 1
ATOM 738 C CA . GLY A 1 100 ? 12.593 -17.001 2.021 1.00 93.69 100 GLY A CA 1
ATOM 739 C C . GLY A 1 100 ? 11.712 -15.752 1.963 1.00 93.69 100 GLY A C 1
ATOM 740 O O . GLY A 1 100 ? 10.924 -15.583 1.033 1.00 93.69 100 GLY A O 1
ATOM 741 N N . GLY A 1 101 ? 11.862 -14.863 2.945 1.00 93.00 101 GLY A N 1
ATOM 742 C CA . GLY A 1 101 ? 11.157 -13.583 2.946 1.00 93.00 101 GLY A CA 1
ATOM 743 C C . GLY A 1 101 ? 11.506 -12.737 1.720 1.00 93.00 101 GLY A C 1
ATOM 744 O O . GLY A 1 101 ? 12.667 -12.666 1.313 1.00 93.00 101 GLY A O 1
ATOM 745 N N . THR A 1 102 ? 10.502 -12.107 1.121 1.00 96.00 102 THR A N 1
ATOM 746 C CA . THR A 1 102 ? 10.674 -11.119 0.053 1.00 96.00 102 THR A CA 1
ATOM 747 C C . THR A 1 102 ? 10.543 -9.726 0.649 1.00 96.00 102 THR A C 1
ATOM 749 O O . THR A 1 102 ? 9.652 -9.506 1.465 1.00 96.00 102 THR A O 1
ATOM 752 N N . ILE A 1 103 ? 11.437 -8.807 0.278 1.00 94.94 103 ILE A N 1
ATOM 753 C CA . ILE A 1 103 ? 11.555 -7.488 0.904 1.00 94.94 103 ILE A CA 1
ATOM 754 C C . ILE A 1 103 ? 11.671 -6.407 -0.172 1.00 94.94 103 ILE A C 1
ATOM 756 O O . ILE A 1 103 ? 12.554 -6.464 -1.027 1.00 94.94 103 ILE A O 1
ATOM 760 N N . LEU A 1 104 ? 10.809 -5.400 -0.077 1.00 96.50 104 LEU A N 1
ATOM 761 C CA . LEU A 1 104 ? 10.982 -4.084 -0.672 1.00 96.50 104 LEU A CA 1
ATOM 762 C C . LEU A 1 104 ? 11.567 -3.145 0.386 1.00 96.50 104 LEU A C 1
ATOM 764 O O . LEU A 1 104 ? 11.100 -3.126 1.523 1.00 96.50 104 LEU A O 1
ATOM 768 N N . VAL A 1 105 ? 12.570 -2.358 0.005 1.00 95.69 105 VAL A N 1
ATOM 769 C CA . VAL A 1 105 ? 13.246 -1.406 0.893 1.00 95.69 105 VAL A CA 1
ATOM 770 C C . VAL A 1 105 ? 12.877 0.020 0.504 1.00 95.69 105 VAL A C 1
ATOM 772 O O . VAL A 1 105 ? 12.984 0.374 -0.670 1.00 95.69 105 VAL A O 1
ATOM 775 N N . LEU A 1 106 ? 12.531 0.838 1.497 1.00 95.81 106 LEU A N 1
ATOM 776 C CA . LEU A 1 106 ? 12.487 2.294 1.415 1.00 95.81 106 LEU A CA 1
ATOM 777 C C . LEU A 1 106 ? 13.607 2.861 2.296 1.00 95.81 106 LEU A C 1
ATOM 779 O O . LEU A 1 106 ? 13.661 2.585 3.492 1.00 95.81 106 LEU A O 1
ATOM 783 N N . ASP A 1 107 ? 14.517 3.615 1.691 1.00 94.38 107 ASP A N 1
ATOM 784 C CA . ASP A 1 107 ? 15.743 4.104 2.327 1.00 94.38 107 ASP A CA 1
ATOM 785 C C . ASP A 1 107 ? 15.806 5.625 2.164 1.00 94.38 107 ASP A C 1
ATOM 787 O O . ASP A 1 107 ? 15.872 6.116 1.033 1.00 94.38 107 ASP A O 1
ATOM 791 N N . ASP A 1 108 ? 15.743 6.369 3.269 1.00 93.12 108 ASP A N 1
ATOM 792 C CA . ASP A 1 108 ? 15.926 7.820 3.256 1.00 93.12 108 ASP A CA 1
ATOM 793 C C . ASP A 1 108 ? 17.389 8.135 3.578 1.00 93.12 108 ASP A C 1
ATOM 795 O O . ASP A 1 108 ? 17.880 7.941 4.679 1.00 93.12 108 ASP A O 1
ATOM 799 N N . THR A 1 109 ? 18.142 8.635 2.602 1.00 91.31 109 THR A N 1
ATOM 800 C CA . THR A 1 109 ? 19.562 8.945 2.839 1.00 91.31 109 THR A CA 1
ATOM 801 C C . THR A 1 109 ? 19.787 10.210 3.676 1.00 91.31 109 THR A C 1
ATOM 803 O O . THR A 1 109 ? 20.928 10.501 4.035 1.00 91.31 109 THR A O 1
ATOM 806 N N . SER A 1 110 ? 18.737 10.992 3.945 1.00 94.00 110 SER A N 1
ATOM 807 C CA . SER A 1 110 ? 18.802 12.212 4.757 1.00 94.00 110 SER A CA 1
ATOM 808 C C . SER A 1 110 ? 18.463 11.986 6.234 1.00 94.00 110 SER A C 1
ATOM 810 O O . SER A 1 110 ? 18.908 12.763 7.078 1.00 94.00 110 SER A O 1
ATOM 812 N N . ASP A 1 111 ? 17.755 10.903 6.545 1.00 90.81 111 ASP A N 1
ATOM 813 C CA . ASP A 1 111 ? 17.424 10.443 7.894 1.00 90.81 111 ASP A CA 1
ATOM 814 C C . ASP A 1 111 ? 17.701 8.938 7.938 1.00 90.81 111 ASP A C 1
ATOM 816 O O . ASP A 1 111 ? 17.028 8.237 7.192 1.00 90.81 111 ASP A O 1
ATOM 820 N N . PRO A 1 112 ? 18.671 8.427 8.729 1.00 81.94 112 PRO A N 1
ATOM 821 C CA . PRO A 1 112 ? 19.202 7.057 8.638 1.00 81.94 112 PRO A CA 1
ATOM 822 C C . PRO A 1 112 ? 18.217 5.963 9.102 1.00 81.94 112 PRO A C 1
ATOM 824 O O . PRO A 1 112 ? 18.582 5.067 9.862 1.00 81.94 112 PRO A O 1
ATOM 827 N N . THR A 1 113 ? 16.974 6.034 8.642 1.00 88.19 113 THR A N 1
ATOM 828 C CA . THR A 1 113 ? 15.907 5.064 8.823 1.00 88.19 113 THR A CA 1
ATOM 829 C C . THR A 1 113 ? 15.745 4.271 7.540 1.00 88.19 113 THR A C 1
ATOM 831 O O . THR A 1 113 ? 15.745 4.807 6.425 1.00 88.19 113 THR A O 1
ATOM 834 N N . ARG A 1 114 ? 15.608 2.960 7.704 1.00 93.94 114 ARG A N 1
ATOM 835 C CA . ARG A 1 114 ? 15.483 2.037 6.584 1.00 93.94 114 ARG A CA 1
ATOM 836 C C . ARG A 1 114 ? 14.269 1.171 6.815 1.00 93.94 114 ARG A C 1
ATOM 838 O O . ARG A 1 114 ? 14.295 0.225 7.597 1.00 93.94 114 ARG A O 1
ATOM 845 N N . TRP A 1 115 ? 13.212 1.486 6.088 1.00 96.25 115 TRP A N 1
ATOM 846 C CA . TRP A 1 115 ? 11.949 0.785 6.186 1.00 96.25 115 TRP A CA 1
ATOM 847 C C . TRP A 1 115 ? 11.881 -0.355 5.195 1.00 96.25 115 TRP A C 1
ATOM 849 O O . TRP A 1 115 ? 12.353 -0.269 4.059 1.00 96.25 115 TRP A O 1
ATOM 859 N N . THR A 1 116 ? 11.228 -1.426 5.613 1.00 95.69 116 THR A N 1
ATOM 860 C CA . THR A 1 116 ? 10.959 -2.560 4.750 1.00 95.69 116 THR A CA 1
ATOM 861 C C . THR A 1 116 ? 9.504 -2.950 4.745 1.00 95.69 116 THR A C 1
ATOM 863 O O . THR A 1 116 ? 8.821 -2.893 5.760 1.00 95.69 116 THR A O 1
ATOM 866 N N . PHE A 1 117 ? 9.053 -3.362 3.566 1.00 96.75 117 PHE A N 1
ATOM 867 C CA . PHE A 1 117 ? 7.753 -3.966 3.328 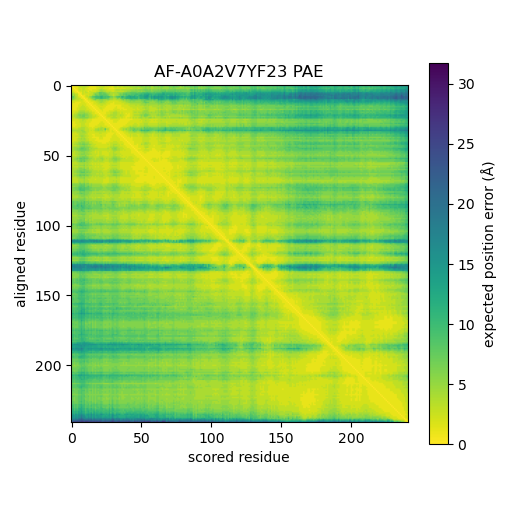1.00 96.75 117 PHE A CA 1
ATOM 868 C C . PHE A 1 117 ? 8.013 -5.342 2.760 1.00 96.75 117 PHE A C 1
ATOM 870 O O . PHE A 1 117 ? 8.713 -5.481 1.754 1.00 96.75 117 PHE A O 1
ATOM 877 N N . GLY A 1 118 ? 7.475 -6.374 3.384 1.00 96.19 118 GLY A N 1
ATOM 878 C CA . GLY A 1 118 ? 7.829 -7.706 2.946 1.00 96.19 118 GLY A CA 1
ATOM 879 C C . GLY A 1 118 ? 7.051 -8.804 3.614 1.00 96.19 118 GLY A C 1
ATOM 880 O O . GLY A 1 118 ? 5.991 -8.593 4.197 1.00 96.19 118 GLY A O 1
ATOM 881 N N . THR A 1 119 ? 7.601 -10.003 3.503 1.00 96.62 119 THR A N 1
ATOM 882 C CA . THR A 1 119 ? 7.024 -11.203 4.093 1.00 96.62 119 THR A CA 1
ATOM 883 C C . THR A 1 119 ? 7.967 -11.790 5.130 1.00 96.62 119 THR A C 1
ATOM 885 O O . THR A 1 119 ? 9.142 -12.015 4.833 1.00 96.62 119 THR A O 1
ATOM 888 N N . SER A 1 120 ? 7.434 -12.137 6.297 1.00 92.56 120 SER A N 1
ATOM 889 C CA . SER A 1 120 ? 8.126 -12.935 7.309 1.00 92.56 120 SER A CA 1
ATOM 890 C C . SER A 1 120 ? 7.261 -14.139 7.665 1.00 92.56 120 SER A C 1
ATOM 892 O O . SER A 1 120 ? 6.144 -13.991 8.163 1.00 92.56 120 SER A O 1
ATOM 894 N N . GLY A 1 121 ? 7.737 -15.345 7.338 1.00 91.81 121 GLY A N 1
ATOM 895 C CA . GLY A 1 121 ? 6.906 -16.548 7.396 1.00 91.81 121 GLY A CA 1
ATOM 896 C C . GLY A 1 121 ? 5.656 -16.398 6.521 1.00 91.81 121 GLY A C 1
ATOM 897 O O . GLY A 1 121 ? 5.765 -16.190 5.315 1.00 91.81 121 GLY A O 1
ATOM 898 N N . SER A 1 122 ? 4.475 -16.493 7.135 1.00 92.44 122 SER A N 1
ATOM 899 C CA . SER A 1 122 ? 3.173 -16.325 6.476 1.00 92.44 122 SER A CA 1
ATOM 900 C C . SER A 1 122 ? 2.543 -14.940 6.671 1.00 92.44 122 SER A C 1
ATOM 902 O O . SER A 1 122 ? 1.366 -14.770 6.355 1.00 92.44 122 SER A O 1
ATOM 904 N N . SER A 1 123 ? 3.283 -13.969 7.2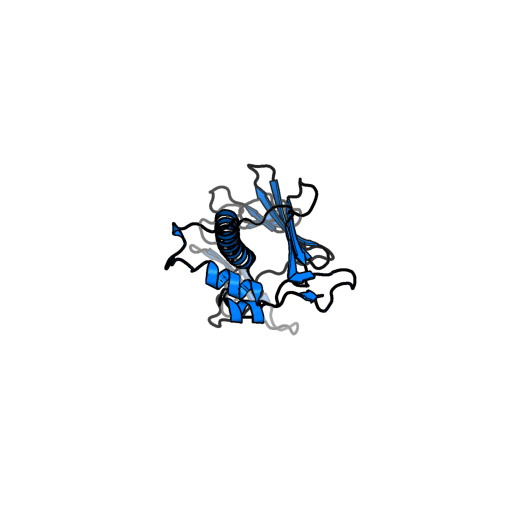09 1.00 95.94 123 SER A N 1
ATOM 905 C CA . SER A 1 123 ? 2.779 -12.620 7.477 1.00 95.94 123 SER A CA 1
ATOM 906 C C . SER A 1 123 ? 3.364 -11.597 6.516 1.00 95.94 123 SER A C 1
ATOM 908 O O . SER A 1 123 ? 4.530 -11.690 6.127 1.00 95.94 123 SER A O 1
ATOM 910 N N . PHE A 1 124 ? 2.565 -10.585 6.195 1.00 97.75 124 PHE A N 1
ATOM 911 C CA . PHE A 1 124 ? 3.061 -9.323 5.666 1.00 97.75 124 PHE A CA 1
ATOM 912 C C . PHE A 1 124 ? 3.567 -8.458 6.823 1.00 97.75 124 PHE A C 1
ATOM 914 O O . PHE A 1 124 ? 2.900 -8.366 7.854 1.00 97.75 124 PHE A O 1
ATOM 921 N N . VAL A 1 125 ? 4.735 -7.840 6.664 1.00 97.00 125 VAL A N 1
ATOM 922 C CA . VAL A 1 125 ? 5.395 -7.065 7.722 1.00 97.00 125 VAL A CA 1
ATOM 923 C C . VAL A 1 125 ? 5.864 -5.704 7.220 1.00 97.00 125 VAL A C 1
ATOM 925 O O . VAL A 1 125 ? 6.302 -5.574 6.073 1.00 97.00 125 VAL A O 1
ATOM 928 N N . VAL A 1 126 ? 5.776 -4.718 8.112 1.00 97.31 126 VAL A N 1
ATOM 929 C CA . VAL A 1 126 ? 6.428 -3.411 8.004 1.00 97.31 126 VAL A CA 1
ATOM 930 C C . VAL A 1 126 ? 7.420 -3.303 9.156 1.00 97.31 126 VAL A C 1
ATOM 932 O O . VAL A 1 126 ? 7.013 -3.433 10.312 1.00 97.31 126 VAL A O 1
ATOM 935 N N . ASP A 1 127 ? 8.695 -3.127 8.815 1.00 95.56 127 ASP A N 1
ATOM 936 C CA . ASP A 1 127 ? 9.825 -3.238 9.745 1.00 95.56 127 ASP A CA 1
ATOM 937 C C . ASP A 1 127 ? 10.881 -2.152 9.464 1.00 95.56 127 ASP A C 1
ATOM 939 O O . ASP A 1 127 ? 11.385 -2.052 8.335 1.00 95.56 127 ASP A O 1
ATOM 943 N N . GLU A 1 128 ? 11.180 -1.330 10.470 1.00 94.19 128 GLU A N 1
ATOM 944 C CA . GLU A 1 128 ? 12.305 -0.395 10.507 1.00 94.19 128 GLU A CA 1
ATOM 945 C C . GLU A 1 128 ? 13.565 -1.138 10.977 1.00 94.19 128 GLU A C 1
ATOM 947 O O . GLU A 1 128 ? 13.702 -1.520 12.136 1.00 94.19 128 GLU A O 1
ATOM 952 N N . GLN A 1 129 ? 14.520 -1.337 10.066 1.00 83.69 129 GLN A N 1
ATOM 953 C CA . GLN A 1 129 ? 15.618 -2.288 10.273 1.00 83.69 129 GLN A CA 1
ATOM 954 C C . GLN A 1 129 ? 16.614 -1.916 11.387 1.00 83.69 129 GLN A C 1
ATOM 956 O O . GLN A 1 129 ? 17.445 -2.756 11.745 1.00 83.69 129 GLN A O 1
ATOM 961 N N . ALA A 1 130 ? 16.604 -0.681 11.898 1.00 78.44 130 ALA A N 1
ATOM 962 C CA . ALA A 1 130 ? 17.456 -0.257 13.007 1.00 78.44 130 ALA A CA 1
ATOM 963 C C . ALA A 1 130 ? 16.771 -0.404 14.380 1.00 78.44 130 ALA A C 1
ATOM 965 O O . ALA A 1 130 ? 17.447 -0.321 15.414 1.00 78.44 130 ALA A O 1
ATOM 966 N N . HIS A 1 131 ? 15.464 -0.657 14.408 1.00 81.25 131 HIS A N 1
ATOM 967 C CA . HIS A 1 131 ? 14.679 -0.875 15.610 1.00 81.25 131 HIS A CA 1
ATOM 968 C C . HIS A 1 131 ? 14.570 -2.369 15.964 1.00 81.25 131 HIS A C 1
ATOM 970 O O . HIS A 1 131 ? 14.851 -3.270 15.175 1.00 81.25 131 HIS A O 1
ATOM 976 N N . THR A 1 132 ? 14.225 -2.658 17.222 1.00 82.12 132 THR A N 1
ATOM 977 C CA . THR A 1 132 ? 14.002 -4.030 17.686 1.00 82.12 132 THR A CA 1
ATOM 978 C C . THR A 1 132 ? 12.516 -4.357 17.671 1.00 82.12 132 THR A C 1
ATOM 980 O O . THR A 1 132 ? 11.757 -3.806 18.468 1.00 82.12 132 THR A O 1
ATOM 983 N N . GLY A 1 133 ? 12.125 -5.333 16.857 1.00 86.44 133 GLY A N 1
ATOM 984 C CA . GLY A 1 133 ? 10.734 -5.769 16.728 1.00 86.44 133 GLY A CA 1
ATOM 985 C C . GLY A 1 133 ? 10.161 -5.382 15.372 1.00 86.44 133 GLY A C 1
ATOM 986 O O . GLY A 1 133 ? 10.874 -4.865 14.533 1.00 86.44 133 GLY A O 1
ATOM 987 N N . VAL A 1 134 ? 8.884 -5.689 15.154 1.00 94.06 134 VAL A N 1
ATOM 988 C CA . VAL A 1 134 ? 8.173 -5.368 13.910 1.00 94.06 134 VAL A CA 1
ATOM 989 C C . VAL A 1 134 ? 7.140 -4.294 14.225 1.00 94.06 134 VAL A C 1
ATOM 991 O O . VAL A 1 134 ? 6.315 -4.488 15.122 1.00 94.06 134 VAL A O 1
ATOM 994 N N . GLU A 1 135 ? 7.139 -3.175 13.506 1.00 96.38 135 GLU A N 1
ATOM 995 C CA . GLU A 1 135 ? 6.195 -2.080 13.762 1.00 96.38 135 GLU A CA 1
ATOM 996 C C . GLU A 1 135 ? 4.755 -2.487 13.452 1.00 96.38 135 GLU A C 1
ATOM 998 O O . GLU A 1 135 ? 3.842 -2.137 14.207 1.00 96.38 135 GLU A O 1
ATOM 1003 N N . MET A 1 136 ? 4.556 -3.253 12.375 1.00 97.69 136 MET A N 1
ATOM 1004 C CA . MET A 1 136 ? 3.253 -3.777 11.973 1.00 97.69 136 MET A CA 1
ATOM 1005 C C . MET A 1 136 ? 3.365 -5.159 11.323 1.00 97.69 136 MET A C 1
ATOM 1007 O O . MET A 1 136 ? 4.160 -5.373 10.411 1.00 97.69 136 MET A O 1
ATOM 1011 N N . SER A 1 137 ? 2.500 -6.084 11.735 1.00 97.31 137 SER A N 1
ATOM 1012 C CA . SER A 1 137 ? 2.375 -7.418 11.140 1.00 97.31 137 SER A CA 1
ATOM 1013 C C . SER A 1 137 ? 0.917 -7.728 10.820 1.00 97.31 137 SER A C 1
ATOM 1015 O O . SER A 1 137 ? 0.049 -7.562 11.677 1.00 97.31 137 SER A O 1
ATOM 1017 N N . LEU A 1 138 ? 0.652 -8.183 9.594 1.00 97.81 138 LEU A N 1
ATOM 1018 C CA . LEU A 1 138 ? -0.633 -8.715 9.148 1.00 97.81 138 LEU A CA 1
ATOM 1019 C C . LEU A 1 138 ? -0.465 -10.199 8.824 1.00 97.81 138 LEU A C 1
ATOM 1021 O O . LEU A 1 138 ? 0.243 -10.568 7.883 1.00 97.81 138 LEU A O 1
ATOM 1025 N N . THR A 1 139 ? -1.120 -11.057 9.596 1.00 95.19 139 THR A N 1
ATOM 1026 C CA . THR A 1 139 ? -1.073 -12.503 9.378 1.00 95.19 139 THR A CA 1
ATOM 1027 C C . THR A 1 139 ? -1.925 -12.904 8.173 1.00 95.19 139 THR A C 1
ATOM 1029 O O . THR A 1 139 ? -2.888 -12.231 7.805 1.00 95.19 139 THR A O 1
ATOM 1032 N N . ASN A 1 140 ? -1.641 -14.071 7.596 1.00 93.44 140 ASN A N 1
ATOM 1033 C CA . ASN A 1 140 ? -2.498 -14.691 6.578 1.00 93.44 140 ASN A CA 1
ATOM 1034 C C . ASN A 1 140 ? -3.904 -15.083 7.080 1.00 93.44 140 ASN A C 1
ATOM 1036 O O . ASN A 1 140 ? -4.753 -15.438 6.266 1.00 93.44 140 ASN A O 1
ATOM 1040 N N . THR A 1 141 ? -4.159 -15.025 8.389 1.00 91.94 141 THR A N 1
ATOM 1041 C CA . THR A 1 141 ? -5.494 -15.191 8.988 1.00 91.94 141 THR A CA 1
ATOM 1042 C C . THR A 1 141 ? -6.240 -13.865 9.162 1.00 91.94 141 THR A C 1
ATOM 1044 O O . THR A 1 141 ? -7.386 -13.874 9.600 1.00 91.94 141 THR A O 1
ATOM 1047 N N . GLY A 1 142 ? -5.622 -12.734 8.803 1.00 92.69 142 GLY A N 1
ATOM 1048 C CA . GLY A 1 142 ? -6.225 -11.401 8.876 1.00 92.69 142 GLY A CA 1
ATOM 1049 C C . GLY A 1 142 ? -6.020 -10.668 10.204 1.00 92.69 142 GLY A C 1
ATOM 1050 O O . GLY A 1 142 ? -6.555 -9.574 10.369 1.00 92.69 142 GLY A O 1
ATOM 1051 N N . ASN A 1 143 ? -5.236 -11.219 11.136 1.00 93.00 143 ASN A N 1
ATOM 1052 C CA . ASN A 1 143 ? -4.921 -10.544 12.395 1.00 93.00 143 ASN A CA 1
ATOM 1053 C C . ASN A 1 143 ? -3.854 -9.472 12.164 1.00 93.00 143 ASN A C 1
ATOM 1055 O O . ASN A 1 143 ? -2.826 -9.743 11.541 1.00 93.00 143 ASN A O 1
ATOM 1059 N N . MET A 1 144 ? -4.075 -8.278 12.712 1.00 96.50 144 MET A N 1
ATOM 1060 C CA . MET A 1 144 ? -3.110 -7.182 12.683 1.00 96.50 144 MET A CA 1
ATOM 1061 C C . MET A 1 144 ? -2.544 -6.934 14.080 1.00 96.50 144 MET A C 1
ATOM 1063 O O . MET A 1 144 ? -3.298 -6.778 15.038 1.00 96.50 144 MET A O 1
ATOM 1067 N N . VAL A 1 145 ? -1.220 -6.849 14.180 1.00 95.75 145 VAL A N 1
ATOM 1068 C CA . VAL A 1 145 ? -0.508 -6.406 15.384 1.00 95.75 145 VAL A CA 1
ATOM 1069 C C . VAL A 1 145 ? 0.272 -5.147 15.042 1.00 95.75 145 VAL A C 1
ATOM 1071 O O . VAL A 1 145 ? 0.978 -5.118 14.035 1.00 95.75 145 VAL A O 1
ATOM 1074 N N . ILE A 1 146 ? 0.147 -4.125 15.887 1.00 96.81 146 ILE A N 1
ATOM 1075 C CA . ILE A 1 146 ? 0.946 -2.901 15.838 1.00 96.81 146 ILE A CA 1
ATOM 1076 C C . ILE A 1 146 ? 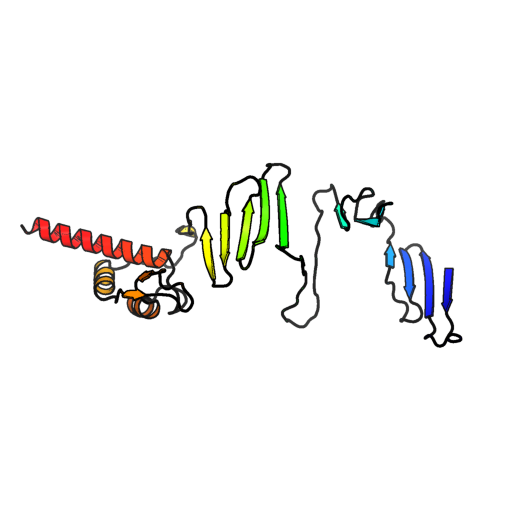1.741 -2.775 17.135 1.00 96.81 146 ILE A C 1
ATOM 1078 O O . ILE A 1 146 ? 1.215 -3.049 18.213 1.00 96.81 146 ILE A O 1
ATOM 1082 N N . SER A 1 147 ? 3.000 -2.355 17.035 1.00 95.38 147 SER A N 1
ATOM 1083 C CA . SER A 1 147 ? 3.858 -2.177 18.215 1.00 95.38 147 SER A CA 1
ATOM 1084 C C . SER A 1 147 ? 3.464 -0.960 19.067 1.00 95.38 147 SER A C 1
ATOM 1086 O O . SER A 1 147 ? 3.809 -0.888 20.244 1.00 95.38 147 SER A O 1
ATOM 1088 N N . GLY A 1 148 ? 2.735 -0.004 18.482 1.00 93.88 148 GLY A N 1
ATOM 1089 C CA . GLY A 1 148 ? 2.277 1.221 19.140 1.00 93.88 148 GLY A CA 1
ATOM 1090 C C . GLY A 1 148 ? 0.759 1.304 19.317 1.00 93.88 148 GLY A C 1
ATOM 1091 O O . GLY A 1 148 ? 0.050 0.305 19.406 1.00 93.88 148 GLY A O 1
ATOM 1092 N N . THR A 1 149 ? 0.245 2.532 19.369 1.00 95.69 149 THR A N 1
ATOM 1093 C CA . THR A 1 149 ? -1.192 2.815 19.470 1.00 95.69 149 THR A CA 1
ATOM 1094 C C . THR A 1 149 ? -1.828 3.017 18.094 1.00 95.69 149 THR A C 1
ATOM 1096 O O . THR A 1 149 ? -1.202 3.530 17.167 1.00 95.69 149 THR A O 1
ATOM 1099 N N . LEU A 1 150 ? -3.112 2.664 17.964 1.00 96.06 150 LEU A N 1
ATOM 1100 C CA . LEU A 1 150 ? -3.916 3.010 16.791 1.00 96.06 150 LEU A CA 1
ATOM 1101 C C . LEU A 1 150 ? -4.530 4.403 16.981 1.00 96.06 150 LEU A C 1
ATOM 1103 O O . LEU A 1 150 ? -5.354 4.604 17.873 1.00 96.06 150 LEU A O 1
ATOM 1107 N N . THR A 1 151 ? -4.179 5.349 16.110 1.00 96.38 151 THR A N 1
ATOM 1108 C CA . THR A 1 151 ? -4.797 6.683 16.068 1.00 96.38 151 THR A CA 1
ATOM 1109 C C . THR A 1 151 ? -5.751 6.766 14.879 1.00 96.38 151 THR A C 1
ATOM 1111 O O . THR A 1 151 ? -5.330 6.628 13.735 1.00 96.38 151 THR A O 1
ATOM 1114 N N . GLN A 1 152 ? -7.042 6.987 15.139 1.00 96.25 152 GLN A N 1
ATOM 1115 C CA . GLN A 1 152 ? -8.086 7.074 14.108 1.00 96.25 152 GLN A CA 1
ATOM 1116 C C . GLN A 1 152 ? -8.477 8.539 13.881 1.00 96.25 152 GLN A C 1
ATOM 1118 O O . GLN A 1 152 ? -8.664 9.279 14.849 1.00 96.25 152 GLN A O 1
ATOM 1123 N N . ASN A 1 153 ? -8.629 8.962 12.619 1.00 96.38 153 ASN A N 1
ATOM 1124 C CA . ASN A 1 153 ? -9.124 10.306 12.314 1.00 96.38 153 ASN A CA 1
ATOM 1125 C C . ASN A 1 153 ? -10.517 10.506 12.940 1.00 96.38 153 ASN A C 1
ATOM 1127 O O . ASN A 1 153 ? -11.438 9.722 12.718 1.00 96.38 153 ASN A O 1
ATOM 1131 N N . SER A 1 154 ? -10.674 11.577 13.713 1.00 95.62 154 SER A N 1
ATOM 1132 C CA . SER A 1 154 ? -11.948 11.988 14.300 1.00 95.62 154 SER A CA 1
ATOM 1133 C C . SER A 1 154 ? -12.127 13.512 14.238 1.00 95.62 154 SER A C 1
ATOM 1135 O O . SER A 1 154 ? -12.842 14.092 15.053 1.00 95.62 154 SER A O 1
ATOM 1137 N N . ASP A 1 155 ? -11.478 14.170 13.273 1.00 97.88 155 ASP A N 1
ATOM 1138 C CA . ASP A 1 155 ? -11.544 15.618 13.087 1.00 97.88 155 ASP A CA 1
ATOM 1139 C C . ASP A 1 155 ? -12.943 16.045 12.610 1.00 97.88 155 ASP A C 1
ATOM 1141 O O . ASP A 1 155 ? -13.478 15.512 11.631 1.00 97.88 155 ASP A O 1
ATOM 1145 N N . ARG A 1 156 ? -13.529 17.039 13.291 1.00 97.62 156 ARG A N 1
ATOM 1146 C CA . ARG A 1 156 ? -14.840 17.617 12.959 1.00 97.62 156 ARG A CA 1
ATOM 1147 C C . ARG A 1 156 ? -14.890 18.154 11.527 1.00 97.62 156 ARG A C 1
ATOM 1149 O O . ARG A 1 156 ? -15.938 18.068 10.905 1.00 97.62 156 ARG A O 1
ATOM 1156 N N . THR A 1 157 ? -13.789 18.685 11.004 1.00 98.12 157 THR A N 1
ATOM 1157 C CA . THR A 1 157 ? -13.705 19.245 9.644 1.00 98.12 157 THR A CA 1
ATOM 1158 C C . THR A 1 157 ? -13.765 18.180 8.550 1.00 98.12 157 THR A C 1
ATOM 1160 O O . THR A 1 157 ? -14.084 18.491 7.407 1.00 98.12 157 THR A O 1
ATOM 1163 N N . THR A 1 158 ? -13.508 16.918 8.905 1.00 97.88 158 THR A N 1
ATOM 1164 C CA . THR A 1 158 ? -13.601 15.769 7.991 1.00 97.88 158 THR A CA 1
ATOM 1165 C C . THR A 1 158 ? -14.938 15.032 8.095 1.00 97.88 158 THR A C 1
ATOM 1167 O O . THR A 1 158 ? -15.152 14.046 7.393 1.00 97.88 158 THR A O 1
ATOM 1170 N N . LYS A 1 159 ? -15.844 15.504 8.963 1.00 97.81 159 LYS A N 1
ATOM 1171 C CA . LYS A 1 159 ? -17.153 14.904 9.236 1.00 97.81 159 LYS A CA 1
ATOM 1172 C C . LYS A 1 159 ? -18.273 15.859 8.830 1.00 97.81 159 LYS A C 1
ATOM 1174 O O . LYS A 1 159 ? -18.173 17.069 9.003 1.00 97.81 159 LYS A O 1
ATOM 1179 N N . THR A 1 160 ? -19.363 15.295 8.332 1.00 97.94 160 THR A N 1
ATOM 1180 C CA . THR A 1 160 ? -20.610 16.008 8.023 1.00 97.94 160 THR A CA 1
ATOM 1181 C C . THR A 1 160 ? -21.765 15.374 8.797 1.00 97.94 160 THR A C 1
ATOM 1183 O O . THR A 1 160 ? -21.573 14.342 9.438 1.00 97.94 160 THR A O 1
ATOM 1186 N N . ASP A 1 161 ? -22.936 16.012 8.773 1.00 97.44 161 ASP A N 1
ATOM 1187 C CA . ASP A 1 161 ? -24.191 15.473 9.322 1.00 97.44 161 ASP A CA 1
ATOM 1188 C C . ASP A 1 161 ? -24.093 15.060 10.801 1.00 97.44 161 ASP A C 1
ATOM 1190 O O . ASP A 1 161 ? -24.658 14.066 11.252 1.00 97.44 161 ASP A O 1
ATOM 1194 N N . ILE A 1 162 ? -23.354 15.856 11.578 1.00 97.94 162 ILE A N 1
ATOM 1195 C CA . ILE A 1 162 ? -23.121 15.609 13.001 1.00 97.94 162 ILE A CA 1
ATOM 1196 C C . ILE A 1 162 ? -24.375 15.995 13.788 1.00 97.94 162 ILE A C 1
ATOM 1198 O O . ILE A 1 162 ? -24.607 17.172 14.075 1.00 97.94 162 ILE A O 1
ATOM 1202 N N . VAL A 1 163 ? -25.156 14.988 14.167 1.00 96.56 163 VAL A N 1
ATOM 1203 C CA . VAL A 1 163 ? -26.321 15.112 15.050 1.00 96.56 163 VAL A CA 1
ATOM 1204 C C . VAL A 1 163 ? -26.012 14.546 16.436 1.00 96.56 163 VAL A C 1
ATOM 1206 O O . VAL A 1 163 ? -25.190 13.642 16.585 1.00 96.56 163 VAL A O 1
ATOM 1209 N N . GLY A 1 164 ? -26.641 15.113 17.468 1.00 95.69 164 GLY A N 1
ATOM 1210 C CA . GLY A 1 164 ? -26.553 14.577 18.827 1.00 95.69 164 GLY A CA 1
ATOM 1211 C C . GLY A 1 164 ? -27.259 13.225 18.950 1.00 95.69 164 GLY A C 1
ATOM 1212 O O . GLY A 1 164 ? -28.132 12.900 18.148 1.00 95.69 164 GLY A O 1
ATOM 1213 N N . VAL A 1 165 ? -26.887 12.456 19.972 1.00 96.62 165 VAL A N 1
ATOM 1214 C CA . VAL A 1 165 ? -27.549 11.199 20.353 1.00 96.62 165 VAL A CA 1
ATOM 1215 C C . VAL A 1 165 ? -28.179 11.357 21.730 1.00 96.62 165 VAL A C 1
ATOM 1217 O O . VAL A 1 165 ? -27.652 12.109 22.548 1.00 96.62 165 VAL A O 1
ATOM 1220 N N . GLU A 1 166 ? -29.258 10.626 22.000 1.00 97.38 166 GLU A N 1
ATOM 1221 C CA . GLU A 1 166 ? -29.864 10.535 23.331 1.00 97.38 166 GLU A CA 1
ATOM 1222 C C . GLU A 1 166 ? -29.117 9.478 24.167 1.00 97.38 166 GLU A C 1
ATOM 1224 O O . GLU A 1 166 ? -29.275 8.277 23.915 1.00 97.38 166 GLU A O 1
ATOM 1229 N N . PRO A 1 167 ? -28.287 9.862 25.161 1.00 97.06 167 PRO A N 1
ATOM 1230 C CA . PRO A 1 167 ? -27.397 8.914 25.841 1.00 97.06 167 PRO A CA 1
ATOM 1231 C C . PRO A 1 167 ? -28.152 7.805 26.585 1.00 97.06 167 PRO A C 1
ATOM 1233 O O . PRO A 1 167 ? -27.682 6.672 26.670 1.00 97.06 167 PRO A O 1
ATOM 1236 N N . GLU A 1 168 ? -29.342 8.118 27.099 1.00 97.50 168 GLU A N 1
ATOM 1237 C CA . GLU A 1 168 ? -30.228 7.178 27.793 1.00 97.50 168 GLU A CA 1
ATOM 1238 C C . GLU A 1 168 ? -30.727 6.049 26.880 1.00 97.50 168 GLU A C 1
ATOM 1240 O O . GLU A 1 168 ? -30.796 4.891 27.298 1.00 97.50 168 GLU A O 1
ATOM 1245 N N . GLU A 1 169 ? -31.007 6.354 25.609 1.00 97.94 169 GLU A N 1
ATOM 1246 C CA . GLU A 1 169 ? -31.368 5.343 24.612 1.00 97.94 169 GLU A CA 1
ATOM 1247 C C . GLU A 1 169 ? -30.171 4.436 24.301 1.00 97.94 169 GLU A C 1
ATOM 1249 O O . GLU A 1 169 ? -30.310 3.212 24.228 1.00 97.94 169 GLU A O 1
ATOM 1254 N N . VAL A 1 170 ? -28.976 5.025 24.173 1.00 98.44 170 VAL A N 1
ATOM 1255 C CA . VAL A 1 170 ? -27.738 4.267 23.951 1.00 98.44 170 VAL A CA 1
ATOM 1256 C C . VAL A 1 170 ? -27.458 3.336 25.131 1.00 98.44 170 VAL A C 1
ATOM 1258 O O . VAL A 1 170 ? -27.179 2.157 24.915 1.00 98.44 170 VAL A O 1
ATOM 1261 N N . LEU A 1 171 ? -27.589 3.815 26.372 1.00 98.56 171 LEU A N 1
ATOM 1262 C CA . LEU A 1 171 ? -27.414 2.988 27.567 1.0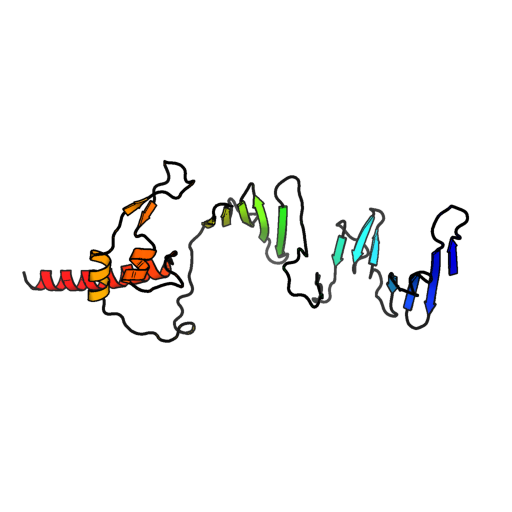0 98.56 171 LEU A CA 1
ATOM 1263 C C . LEU A 1 171 ? -28.435 1.849 27.631 1.00 98.56 171 LEU A C 1
ATOM 1265 O O . LEU A 1 171 ? -28.053 0.723 27.943 1.00 98.56 171 LEU A O 1
ATOM 1269 N N . ALA A 1 172 ? -29.707 2.107 27.318 1.00 98.44 172 ALA A N 1
ATOM 1270 C CA . ALA A 1 172 ? -30.731 1.065 27.285 1.00 98.44 172 ALA A CA 1
ATOM 1271 C C . ALA A 1 172 ? -30.390 -0.033 26.262 1.00 98.44 172 ALA A C 1
ATOM 1273 O O . ALA A 1 172 ? -30.476 -1.222 26.579 1.00 98.44 172 ALA A O 1
ATOM 1274 N N . LYS A 1 173 ? -29.925 0.358 25.068 1.00 98.38 173 LYS A N 1
ATOM 1275 C CA . LYS A 1 173 ? -29.455 -0.571 24.031 1.00 98.38 173 LYS A CA 1
ATOM 1276 C C . LYS A 1 173 ? -28.241 -1.374 24.494 1.00 98.38 173 LYS A C 1
ATOM 1278 O O . LYS A 1 173 ? -28.275 -2.598 24.401 1.00 98.38 173 LYS A O 1
ATOM 1283 N N . VAL A 1 174 ? -27.224 -0.723 25.069 1.00 98.25 174 VAL A N 1
ATOM 1284 C CA . VAL A 1 174 ? -26.039 -1.390 25.646 1.00 98.25 174 VAL A CA 1
ATOM 1285 C C . VAL A 1 174 ? -26.431 -2.380 26.743 1.00 98.25 174 VAL A C 1
ATOM 1287 O O . VAL A 1 174 ? -25.935 -3.501 26.749 1.00 98.25 174 VAL A O 1
ATOM 1290 N N . ALA A 1 175 ? -27.351 -2.013 27.637 1.00 97.88 175 ALA A N 1
ATOM 1291 C CA . ALA A 1 175 ? -27.814 -2.887 28.715 1.00 97.88 175 ALA A CA 1
ATOM 1292 C C . ALA A 1 175 ? -28.560 -4.134 28.204 1.00 97.88 175 ALA A C 1
ATOM 1294 O O . ALA A 1 175 ? -28.561 -5.164 28.874 1.00 97.88 175 ALA A O 1
ATOM 1295 N N . SER A 1 176 ? -29.188 -4.045 27.027 1.00 97.88 176 SER A N 1
ATOM 1296 C CA . SER A 1 176 ? -29.858 -5.171 26.363 1.00 97.88 176 SER A CA 1
ATOM 1297 C C . SER A 1 176 ? -28.963 -5.964 25.403 1.00 97.88 176 SER A C 1
ATOM 1299 O O . SER A 1 176 ? -29.382 -7.014 24.919 1.00 97.88 176 SER A O 1
ATOM 1301 N N . LEU A 1 177 ? -27.756 -5.470 25.107 1.00 98.19 177 LEU A N 1
ATOM 1302 C CA . LEU A 1 177 ? -26.871 -6.049 24.103 1.00 98.19 177 LEU A CA 1
ATOM 1303 C C . LEU A 1 177 ? -26.267 -7.367 24.619 1.00 98.19 177 LEU A C 1
ATOM 1305 O O . LEU A 1 177 ? -25.619 -7.364 25.670 1.00 98.19 177 LEU A O 1
ATOM 1309 N N . PRO A 1 178 ? -26.418 -8.492 23.896 1.00 98.25 178 PRO A N 1
ATOM 1310 C CA . PRO A 1 178 ? -25.767 -9.739 24.273 1.00 98.25 178 PRO A CA 1
ATOM 1311 C C . PRO A 1 178 ? -24.240 -9.600 24.265 1.00 98.25 178 PRO A C 1
ATOM 1313 O O . PRO A 1 178 ? -23.643 -9.253 23.247 1.00 98.25 178 PRO A O 1
ATOM 1316 N N . ILE A 1 179 ? -23.601 -9.914 25.394 1.00 97.81 179 ILE A N 1
ATOM 1317 C CA . ILE A 1 179 ? -22.142 -10.003 25.526 1.00 97.81 179 ILE A CA 1
ATOM 1318 C C . ILE A 1 179 ? -21.776 -11.449 25.844 1.00 97.81 179 ILE A C 1
ATOM 1320 O O . ILE A 1 179 ? -22.305 -12.035 26.791 1.00 97.81 179 ILE A O 1
ATOM 1324 N N . ALA A 1 180 ? -20.860 -12.020 25.065 1.00 97.88 180 ALA A N 1
ATOM 1325 C CA . ALA A 1 180 ? -20.411 -13.395 25.230 1.00 97.88 180 ALA A CA 1
ATOM 1326 C C . ALA A 1 180 ? -18.889 -13.500 25.104 1.00 97.88 180 ALA A C 1
ATOM 1328 O O . ALA A 1 180 ? -18.234 -12.641 24.508 1.00 97.88 180 ALA A O 1
ATOM 1329 N N . THR A 1 181 ? -18.329 -14.581 25.646 1.00 97.75 181 THR A N 1
ATOM 1330 C CA . THR A 1 181 ? -16.977 -15.013 25.291 1.00 97.75 181 THR A CA 1
ATOM 1331 C C . THR A 1 181 ? -17.025 -15.959 24.100 1.00 97.75 181 THR A C 1
ATOM 1333 O O . THR A 1 181 ? -17.976 -16.726 23.930 1.00 97.75 181 THR A O 1
ATOM 1336 N N . TRP A 1 182 ? -16.006 -15.899 23.250 1.00 96.94 182 TRP A N 1
ATOM 1337 C CA . TRP A 1 182 ? -15.964 -16.661 22.004 1.00 96.94 182 TRP A CA 1
ATOM 1338 C C . TRP A 1 182 ? -14.521 -16.911 21.544 1.00 96.94 182 TRP A C 1
ATOM 1340 O O . TRP A 1 182 ? -13.573 -16.369 22.108 1.00 96.94 182 TRP A O 1
ATOM 1350 N N . HIS A 1 183 ? -14.369 -17.769 20.533 1.00 94.94 183 HIS A N 1
ATOM 1351 C CA . HIS A 1 183 ? -13.103 -18.085 19.860 1.00 94.94 183 HIS A CA 1
ATOM 1352 C C . HIS A 1 183 ? -13.310 -17.916 18.353 1.00 94.94 183 HIS A C 1
ATOM 1354 O O . HIS A 1 183 ? -14.397 -18.248 17.858 1.00 94.94 183 HIS A O 1
ATOM 1360 N N . TYR A 1 184 ? -12.306 -17.447 17.606 1.00 93.19 184 TYR A N 1
ATOM 1361 C CA . TYR A 1 184 ? -12.392 -17.553 16.151 1.00 93.19 184 TYR A CA 1
ATOM 1362 C C . TYR A 1 184 ? -12.276 -19.011 15.715 1.00 93.19 184 TYR A C 1
ATOM 1364 O O . TYR A 1 184 ? -11.637 -19.852 16.350 1.00 93.19 184 TYR A O 1
ATOM 1372 N N . LYS A 1 185 ? -12.886 -19.322 14.572 1.00 91.12 185 LYS A N 1
ATOM 1373 C CA . LYS A 1 185 ? -12.640 -20.601 13.908 1.00 91.12 185 LYS A CA 1
ATOM 1374 C C . LYS A 1 185 ? -11.186 -20.614 13.434 1.00 91.12 185 LYS A C 1
ATOM 1376 O O . LYS A 1 185 ? -10.835 -19.832 12.559 1.00 91.12 185 LYS A O 1
ATOM 1381 N N . GLY A 1 186 ? -10.381 -21.516 13.987 1.00 87.00 186 GLY A N 1
ATOM 1382 C CA . GLY A 1 186 ? -8.960 -21.651 13.655 1.00 87.00 186 GLY A CA 1
ATOM 1383 C C . GLY A 1 186 ? -8.003 -21.039 14.678 1.00 87.00 186 GLY A C 1
ATOM 1384 O O . GLY A 1 186 ? -6.802 -21.242 14.535 1.00 87.00 186 GLY A O 1
ATOM 1385 N N . ASP A 1 187 ? -8.510 -20.355 15.707 1.00 88.12 187 ASP A N 1
ATOM 1386 C CA . ASP A 1 187 ? -7.690 -19.955 16.851 1.00 88.12 187 ASP A CA 1
ATOM 1387 C C . ASP A 1 187 ? -7.285 -21.172 17.696 1.00 88.12 187 ASP A C 1
ATOM 1389 O O . ASP A 1 187 ? -8.002 -22.177 17.776 1.00 88.12 187 ASP A O 1
ATOM 1393 N N . GLU A 1 188 ? -6.148 -21.048 18.381 1.00 89.88 188 GLU A N 1
ATOM 1394 C CA . GLU A 1 188 ? -5.773 -21.955 19.465 1.00 89.88 188 GLU A CA 1
ATOM 1395 C C . GLU A 1 188 ? -6.822 -21.907 20.585 1.00 89.88 188 GLU A C 1
ATOM 1397 O O . GLU A 1 188 ? -7.358 -20.848 20.915 1.00 89.88 188 GLU A O 1
ATOM 1402 N N . ALA A 1 189 ? -7.079 -23.043 21.239 1.00 91.00 189 ALA A N 1
ATOM 1403 C CA . ALA A 1 189 ? -8.118 -23.147 22.273 1.00 91.00 189 ALA A CA 1
ATOM 1404 C C . ALA A 1 189 ? -7.876 -22.254 23.510 1.00 91.00 189 ALA A C 1
ATOM 1406 O O . ALA A 1 189 ? -8.771 -22.082 24.332 1.00 91.00 189 ALA A O 1
ATOM 1407 N N . SER A 1 190 ? -6.666 -21.714 23.670 1.00 94.44 190 SER A N 1
ATOM 1408 C CA . SER A 1 190 ? -6.313 -20.765 24.729 1.00 94.44 190 SER A CA 1
ATOM 1409 C C . SER A 1 190 ? -6.672 -19.310 24.403 1.00 94.44 190 SER A C 1
ATOM 1411 O O . SER A 1 190 ? -6.636 -18.471 25.303 1.00 94.44 190 SER A O 1
ATOM 1413 N N . VAL A 1 191 ? -6.994 -18.988 23.146 1.00 93.44 191 VAL A N 1
ATOM 1414 C CA . VAL A 1 191 ? -7.264 -17.616 22.698 1.00 93.44 191 VAL A CA 1
ATOM 1415 C C . VAL A 1 191 ? -8.750 -17.312 22.854 1.00 93.44 191 VAL A C 1
ATOM 1417 O O . VAL A 1 191 ? -9.563 -17.606 21.981 1.00 93.44 191 VAL A O 1
ATOM 1420 N N . GLN A 1 192 ? -9.106 -16.708 23.985 1.00 95.69 192 GLN A N 1
ATOM 1421 C CA . GLN A 1 192 ? -10.474 -16.302 24.279 1.00 95.69 192 GLN A CA 1
ATOM 1422 C C . GLN A 1 192 ? -10.676 -14.807 24.027 1.00 95.69 192 GLN A C 1
ATOM 1424 O O . GLN A 1 192 ? -9.888 -13.973 24.470 1.00 95.69 192 GLN A O 1
ATOM 1429 N N . HIS A 1 193 ? -11.793 -14.479 23.387 1.00 96.56 193 HIS A N 1
ATOM 1430 C CA . HIS A 1 193 ? -12.238 -13.111 23.141 1.00 96.56 193 HIS A CA 1
ATOM 1431 C C . HIS A 1 193 ? -13.521 -12.815 23.925 1.00 96.56 193 HIS A C 1
ATOM 1433 O O . HIS A 1 193 ? -14.227 -13.733 24.352 1.00 96.56 193 HIS A O 1
ATOM 1439 N N . LEU A 1 194 ? -13.833 -11.531 24.110 1.00 97.25 194 LEU A N 1
ATOM 1440 C CA . LEU A 1 194 ? -15.020 -11.044 24.815 1.00 97.25 194 LEU A CA 1
ATOM 1441 C C . LEU A 1 194 ? -15.628 -9.877 24.037 1.00 97.25 194 LEU A C 1
ATOM 1443 O O . LEU A 1 194 ? -14.933 -8.913 23.725 1.00 97.25 194 LEU A O 1
ATOM 1447 N N . GLY A 1 195 ? -16.930 -9.936 23.773 1.00 97.25 195 GLY A N 1
ATOM 1448 C CA . GLY A 1 195 ? -17.643 -8.824 23.154 1.00 97.25 195 GLY A CA 1
ATOM 1449 C C . GLY A 1 195 ? -19.006 -9.219 22.592 1.00 97.25 195 GLY A C 1
ATOM 1450 O O . GLY A 1 195 ? -19.397 -10.387 22.685 1.00 97.25 195 GLY A O 1
ATOM 1451 N N . PRO A 1 196 ? -19.738 -8.251 22.020 1.00 97.94 196 PRO A N 1
ATOM 1452 C CA . PRO A 1 196 ? -20.952 -8.535 21.271 1.00 97.94 196 PRO A CA 1
ATOM 1453 C C . PRO A 1 196 ? -20.627 -9.168 19.915 1.00 97.94 196 PRO A C 1
ATOM 1455 O O . PRO A 1 196 ? -19.522 -9.018 19.388 1.00 97.94 196 PRO A O 1
ATOM 1458 N N . MET A 1 197 ? -21.622 -9.821 19.320 1.00 97.94 197 MET A N 1
ATOM 1459 C CA . MET A 1 197 ? -21.569 -10.178 17.903 1.00 97.94 197 MET A CA 1
ATOM 1460 C C . MET A 1 197 ? -21.900 -8.947 17.052 1.00 97.94 197 MET A C 1
ATOM 1462 O O . MET A 1 197 ? -22.746 -8.131 17.426 1.00 97.94 197 MET A O 1
ATOM 1466 N N . ALA A 1 198 ? -21.252 -8.814 15.892 1.00 98.12 198 ALA A N 1
ATOM 1467 C CA . ALA A 1 198 ? -21.431 -7.658 15.011 1.00 98.12 198 ALA A CA 1
ATOM 1468 C C . ALA A 1 198 ? -22.881 -7.489 14.532 1.00 98.12 198 ALA A C 1
ATOM 1470 O O . ALA A 1 198 ? -23.355 -6.362 14.431 1.00 98.12 198 ALA A O 1
ATOM 1471 N N . GLN A 1 199 ? -23.611 -8.587 14.325 1.00 98.44 199 GLN A N 1
ATOM 1472 C CA . GLN A 1 199 ? -25.011 -8.554 13.900 1.00 98.44 199 GLN A CA 1
ATOM 1473 C C . GLN A 1 199 ? -25.916 -7.942 14.974 1.00 98.44 199 GLN A C 1
ATOM 1475 O O . GLN A 1 199 ? -26.768 -7.114 14.658 1.00 98.44 199 GLN A O 1
ATOM 1480 N N . ASP A 1 200 ? -25.705 -8.307 16.242 1.00 98.38 200 ASP A N 1
ATOM 1481 C CA . ASP A 1 200 ? -26.469 -7.757 17.365 1.00 98.38 200 ASP A CA 1
ATOM 1482 C C . ASP A 1 200 ? -26.127 -6.276 17.580 1.00 98.38 200 ASP A C 1
ATOM 1484 O O . ASP A 1 200 ? -27.013 -5.451 17.806 1.00 98.38 200 ASP A O 1
ATOM 1488 N N . PHE A 1 201 ? -24.845 -5.915 17.445 1.00 98.38 201 PHE A N 1
ATOM 1489 C CA . PHE A 1 201 ? -24.392 -4.525 17.516 1.00 98.38 201 PHE A CA 1
ATOM 1490 C C . PHE A 1 201 ? -24.997 -3.674 16.388 1.00 98.38 201 PHE A C 1
ATOM 1492 O O . PHE A 1 201 ? -25.540 -2.598 16.643 1.00 98.38 201 PHE A O 1
ATOM 1499 N N . ALA A 1 202 ? -24.973 -4.169 15.150 1.00 98.06 202 ALA A N 1
ATOM 1500 C CA . ALA A 1 202 ? -25.568 -3.497 14.001 1.00 98.06 202 ALA A CA 1
ATOM 1501 C C . ALA A 1 202 ? -27.092 -3.366 14.145 1.00 98.06 202 ALA A C 1
ATOM 1503 O O . ALA A 1 202 ? -27.636 -2.297 13.880 1.00 98.06 202 ALA A O 1
ATOM 1504 N N . ALA A 1 203 ? -27.783 -4.401 14.634 1.00 98.12 203 ALA A N 1
ATOM 1505 C CA . ALA A 1 203 ? -29.219 -4.342 14.900 1.00 98.12 203 ALA A CA 1
ATOM 1506 C C . ALA A 1 203 ? -29.580 -3.313 15.989 1.00 98.12 203 ALA A C 1
ATOM 1508 O O . ALA A 1 203 ? -30.619 -2.659 15.896 1.00 98.12 203 ALA A O 1
ATOM 1509 N N . ALA A 1 204 ? -28.730 -3.149 17.008 1.00 97.94 204 ALA A N 1
ATOM 1510 C CA . ALA A 1 204 ? -28.957 -2.204 18.098 1.00 97.94 204 ALA A CA 1
ATOM 1511 C C . ALA A 1 204 ? -28.634 -0.746 17.718 1.00 97.94 204 ALA A C 1
ATOM 1513 O O . ALA A 1 204 ? -29.390 0.164 18.076 1.00 97.94 204 ALA A O 1
ATOM 1514 N N . PHE A 1 205 ? -27.518 -0.508 17.018 1.00 97.88 205 PHE A N 1
ATOM 1515 C CA . PHE A 1 205 ? -26.968 0.840 16.816 1.00 97.88 205 PHE A CA 1
ATOM 1516 C C . PHE A 1 205 ? -26.965 1.318 15.363 1.00 97.88 205 PHE A C 1
ATOM 1518 O O . PHE A 1 205 ? -26.937 2.525 15.142 1.00 97.88 205 PHE A O 1
ATOM 1525 N N . GLY A 1 206 ? -26.998 0.413 14.381 1.00 97.00 206 GLY A N 1
ATOM 1526 C CA . GLY A 1 206 ? -26.938 0.769 12.960 1.00 97.00 206 GLY A CA 1
ATOM 1527 C C . GLY A 1 206 ? -25.644 1.482 12.549 1.00 97.00 206 GLY A C 1
ATOM 1528 O O . GLY A 1 206 ? -25.674 2.314 11.646 1.00 97.00 206 GLY A O 1
ATOM 1529 N N . LEU A 1 207 ? -24.531 1.208 13.239 1.00 96.75 207 LEU A N 1
ATOM 1530 C CA . LEU A 1 207 ? -23.218 1.806 12.977 1.00 96.75 207 LEU A CA 1
ATOM 1531 C C . LEU A 1 207 ? -22.344 0.869 12.135 1.00 96.75 207 LEU A C 1
ATOM 1533 O O . LEU A 1 207 ? -22.439 -0.350 12.265 1.00 96.75 207 LEU A O 1
ATOM 1537 N N . GLY A 1 208 ? -21.455 1.451 11.329 1.00 94.75 208 GLY A N 1
ATOM 1538 C CA . GLY A 1 208 ? -20.555 0.719 10.439 1.00 94.75 208 GLY A CA 1
ATOM 1539 C C . GLY A 1 208 ? -21.127 0.476 9.032 1.00 94.75 208 GLY A C 1
ATOM 1540 O O . GLY A 1 208 ? -22.275 0.818 8.745 1.00 94.75 208 GLY A O 1
ATOM 1541 N N . PRO A 1 209 ? -20.309 -0.066 8.112 1.00 96.12 209 PRO A N 1
ATOM 1542 C CA . PRO A 1 209 ? -20.701 -0.275 6.717 1.00 96.12 209 PRO A CA 1
ATOM 1543 C C . PRO A 1 209 ? -21.497 -1.571 6.474 1.00 96.12 209 PRO A C 1
ATOM 1545 O O . PRO A 1 209 ? -22.097 -1.717 5.409 1.00 96.12 209 PRO A O 1
ATOM 1548 N N . ASP A 1 210 ? -21.478 -2.520 7.415 1.00 97.69 210 ASP A N 1
ATOM 1549 C CA . ASP A 1 210 ? -22.151 -3.819 7.327 1.00 97.69 210 ASP A CA 1
ATOM 1550 C C . ASP A 1 210 ? -22.458 -4.403 8.723 1.00 97.69 210 ASP A C 1
ATOM 1552 O O . ASP A 1 210 ? -22.139 -3.801 9.744 1.00 97.69 210 ASP A O 1
ATOM 1556 N N . ASP A 1 211 ? -23.091 -5.579 8.769 1.00 98.06 211 ASP A N 1
ATOM 1557 C CA . ASP A 1 211 ? -23.478 -6.296 9.992 1.00 98.06 211 ASP A CA 1
ATOM 1558 C C . ASP A 1 211 ? -22.450 -7.347 10.454 1.00 98.06 211 ASP A C 1
ATOM 1560 O O . ASP A 1 211 ? -22.760 -8.220 11.270 1.00 98.06 211 ASP A O 1
ATOM 1564 N N . ARG A 1 212 ? -21.229 -7.322 9.906 1.00 97.56 212 ARG A N 1
ATOM 1565 C CA . ARG A 1 212 ? -20.181 -8.324 10.166 1.00 97.56 212 ARG A CA 1
ATOM 1566 C C . ARG A 1 212 ? -18.953 -7.757 10.862 1.00 97.56 212 ARG A C 1
ATOM 1568 O O . ARG A 1 212 ? -18.147 -8.544 11.354 1.00 97.56 212 ARG A O 1
ATOM 1575 N N . HIS A 1 213 ? -18.826 -6.437 10.950 1.00 97.38 213 HIS A N 1
ATOM 1576 C CA . HIS A 1 213 ? -17.668 -5.776 11.541 1.00 97.38 213 HIS A CA 1
ATOM 1577 C C . HIS A 1 213 ? -18.084 -4.699 12.547 1.00 97.38 213 HIS A C 1
ATOM 1579 O O . HIS A 1 213 ? -19.073 -4.000 12.358 1.00 97.38 213 HIS A O 1
ATOM 1585 N N . ILE A 1 214 ? -17.291 -4.537 13.608 1.00 97.81 214 ILE A N 1
ATOM 1586 C CA . ILE A 1 214 ? -17.422 -3.435 14.568 1.00 97.81 214 ILE A CA 1
ATOM 1587 C C . ILE A 1 214 ? -16.116 -2.646 14.535 1.00 97.81 214 ILE A C 1
ATOM 1589 O O . ILE A 1 214 ? -15.053 -3.195 14.833 1.00 97.81 214 ILE A O 1
ATOM 1593 N N . ALA A 1 215 ? -16.175 -1.360 14.187 1.00 97.38 215 ALA A N 1
ATOM 1594 C CA . ALA A 1 215 ? -14.998 -0.505 14.262 1.00 97.38 215 ALA A CA 1
ATOM 1595 C C . ALA A 1 215 ? -14.666 -0.180 15.734 1.00 97.38 215 ALA A C 1
ATOM 1597 O O . ALA A 1 215 ? -15.576 0.150 16.502 1.00 97.38 215 ALA A O 1
ATOM 1598 N N . PRO A 1 216 ? -13.380 -0.173 16.145 1.00 96.25 216 PRO A N 1
ATOM 1599 C CA . PRO A 1 216 ? -13.000 0.230 17.501 1.00 96.25 216 PRO A CA 1
ATOM 1600 C C . PRO A 1 216 ? -13.499 1.632 17.875 1.00 96.25 216 PRO A C 1
ATOM 1602 O O . PRO A 1 216 ? -13.855 1.874 19.027 1.00 96.25 216 PRO A O 1
ATOM 1605 N N . LEU A 1 217 ? -13.553 2.554 16.902 1.00 96.94 217 LEU A N 1
ATOM 1606 C CA . LEU A 1 217 ? -14.087 3.903 17.104 1.00 96.94 217 LEU A CA 1
ATOM 1607 C C . LEU A 1 217 ? -15.581 3.898 17.463 1.00 96.94 217 LEU A C 1
ATOM 1609 O O . LEU A 1 217 ? -15.982 4.622 18.373 1.00 96.94 217 LEU A O 1
ATOM 1613 N N . ASP A 1 218 ? -16.386 3.073 16.792 1.00 97.75 218 ASP A N 1
ATOM 1614 C CA . ASP A 1 218 ? -17.833 2.993 17.027 1.00 97.75 218 ASP A CA 1
ATOM 1615 C C . ASP A 1 218 ? -18.129 2.362 18.391 1.00 97.75 218 ASP A C 1
ATOM 1617 O O . ASP A 1 218 ? -18.918 2.899 19.170 1.00 97.75 218 ASP A O 1
ATOM 1621 N N . ALA A 1 219 ? -17.430 1.274 18.731 1.00 97.25 219 ALA A N 1
ATOM 1622 C CA . ALA A 1 219 ? -17.529 0.648 20.049 1.00 97.25 219 ALA A CA 1
ATOM 1623 C C . ALA A 1 219 ? -17.145 1.622 21.180 1.00 97.25 219 ALA A C 1
ATOM 1625 O O . ALA A 1 219 ? -17.822 1.685 22.212 1.00 97.25 219 ALA A O 1
ATOM 1626 N N . ALA A 1 220 ? -16.091 2.425 20.981 1.00 97.25 220 ALA A N 1
ATOM 1627 C CA . ALA A 1 220 ? -15.691 3.465 21.925 1.00 97.25 220 ALA A CA 1
ATOM 1628 C C . ALA A 1 220 ? -16.746 4.580 22.035 1.00 97.25 220 ALA A C 1
ATOM 1630 O O . ALA A 1 220 ? -17.069 5.005 23.143 1.00 97.25 220 ALA A O 1
ATOM 1631 N N . GLY A 1 221 ? -17.324 5.021 20.913 1.00 97.69 221 GLY A N 1
ATOM 1632 C CA . GLY A 1 221 ? -18.393 6.023 20.888 1.00 97.69 221 GLY A CA 1
ATOM 1633 C C . GLY A 1 221 ? -19.642 5.580 21.656 1.00 97.69 221 GLY A C 1
ATOM 1634 O O . GLY A 1 221 ? -20.127 6.318 22.517 1.00 97.69 221 GLY A O 1
ATOM 1635 N N . VAL A 1 222 ? -20.110 4.350 21.415 1.00 98.25 222 VAL A N 1
ATOM 1636 C CA . VAL A 1 222 ? -21.227 3.738 22.157 1.00 98.25 222 VAL A CA 1
ATOM 1637 C C . VAL A 1 222 ? -20.915 3.662 23.653 1.00 98.25 222 VAL A C 1
ATOM 1639 O O . VAL A 1 222 ? -21.749 4.036 24.478 1.00 98.25 222 VAL A O 1
ATOM 1642 N N . SER A 1 223 ? -19.696 3.246 24.008 1.00 97.94 223 SER A N 1
ATOM 1643 C CA . SER A 1 223 ? -19.261 3.162 25.406 1.00 97.94 223 SER A CA 1
ATOM 1644 C C . SER A 1 223 ? -19.278 4.530 26.093 1.00 97.94 223 SER A C 1
ATOM 1646 O O . SER A 1 223 ? -19.802 4.653 27.197 1.00 97.94 223 SER A O 1
ATOM 1648 N N . LEU A 1 224 ? -18.760 5.577 25.442 1.00 98.38 224 LEU A N 1
ATOM 1649 C CA . LEU A 1 224 ? -18.741 6.937 25.992 1.00 98.38 224 LEU A CA 1
ATOM 1650 C C . LEU A 1 224 ? -20.154 7.487 26.224 1.00 98.38 224 LEU A C 1
ATOM 1652 O O . LEU A 1 224 ? -20.420 8.037 27.293 1.00 98.38 224 LEU A O 1
ATOM 1656 N N . ALA A 1 225 ? -21.068 7.304 25.267 1.00 98.38 225 ALA A N 1
ATOM 1657 C CA . ALA A 1 225 ? -22.459 7.729 25.417 1.00 98.38 225 ALA A CA 1
ATOM 1658 C C . ALA A 1 225 ? -23.166 6.976 26.561 1.00 98.38 225 ALA A C 1
ATOM 1660 O O . ALA A 1 225 ? -23.826 7.594 27.397 1.00 98.38 225 ALA A O 1
ATOM 1661 N N . ALA A 1 226 ? -22.965 5.659 26.666 1.00 98.38 226 ALA A N 1
ATOM 1662 C CA . ALA A 1 226 ? -23.517 4.869 27.765 1.00 98.38 226 ALA A CA 1
ATOM 1663 C C . ALA A 1 226 ? -22.944 5.285 29.136 1.00 98.38 226 ALA A C 1
ATOM 1665 O O . ALA A 1 226 ? -23.687 5.356 30.115 1.00 98.38 226 ALA A O 1
ATOM 1666 N N . ILE A 1 227 ? -21.649 5.617 29.212 1.00 98.38 227 ILE A N 1
ATOM 1667 C CA . ILE A 1 227 ? -21.005 6.126 30.434 1.00 98.38 227 ILE A CA 1
ATOM 1668 C C . ILE A 1 227 ? -21.606 7.473 30.855 1.00 98.38 227 ILE A C 1
ATOM 1670 O O . ILE A 1 227 ? -21.885 7.660 32.039 1.00 98.38 227 ILE A O 1
ATOM 1674 N N . GLN A 1 228 ? -21.844 8.393 29.914 1.00 98.25 228 GLN A N 1
ATOM 1675 C CA . GLN A 1 228 ? -22.493 9.677 30.210 1.00 98.25 228 GLN A CA 1
ATOM 1676 C C . GLN A 1 228 ? -23.890 9.480 30.813 1.00 98.25 228 GLN A C 1
ATOM 1678 O O . GLN A 1 228 ? -24.203 10.067 31.848 1.00 98.25 228 GLN A O 1
ATOM 1683 N N . ALA A 1 229 ? -24.704 8.606 30.218 1.00 98.31 229 ALA A N 1
ATOM 1684 C CA . ALA A 1 229 ? -26.028 8.283 30.744 1.00 98.31 229 ALA A CA 1
ATOM 1685 C C . ALA A 1 229 ? -25.965 7.631 32.133 1.00 98.31 229 ALA A C 1
ATOM 1687 O O . ALA A 1 229 ? -26.716 8.003 33.035 1.00 98.31 229 ALA A O 1
ATOM 1688 N N . LEU A 1 230 ? -25.040 6.687 32.337 1.00 98.12 230 LEU A N 1
ATOM 1689 C CA . LEU A 1 230 ? -24.870 6.029 33.630 1.00 98.12 230 LEU A CA 1
ATOM 1690 C C . LEU A 1 230 ? -24.464 7.032 34.718 1.00 98.12 230 LEU A C 1
ATOM 1692 O O . LEU A 1 230 ? -25.000 6.978 35.824 1.00 98.12 230 LEU A O 1
ATOM 1696 N N . TYR A 1 231 ? -23.569 7.971 34.398 1.00 97.69 231 TYR A N 1
ATOM 1697 C CA . TYR A 1 231 ? -23.166 9.045 35.306 1.00 97.69 231 TYR A CA 1
ATOM 1698 C C . TYR A 1 231 ? -24.355 9.924 35.724 1.00 97.69 231 TYR A C 1
ATOM 1700 O O . TYR A 1 231 ? -24.512 10.209 36.915 1.00 97.69 231 TYR A O 1
ATOM 1708 N N . HIS A 1 232 ? -25.221 10.303 34.775 1.00 96.62 232 HIS A N 1
ATOM 1709 C CA . HIS A 1 232 ? -26.437 11.069 35.071 1.00 96.62 232 HIS A CA 1
ATOM 1710 C C . HIS A 1 232 ? -27.376 10.292 36.002 1.00 96.62 232 HIS A C 1
ATOM 1712 O O . HIS A 1 232 ? -27.746 10.807 37.055 1.00 96.62 232 HIS A O 1
ATOM 1718 N N . LYS A 1 233 ? -27.672 9.021 35.694 1.00 96.69 233 LYS A N 1
ATOM 1719 C CA . LYS A 1 233 ? -28.540 8.181 36.537 1.00 96.69 233 LYS A CA 1
ATOM 1720 C C . LYS A 1 233 ? -28.024 7.999 37.960 1.00 96.69 233 LYS A C 1
ATOM 1722 O O . LYS A 1 233 ? -28.819 7.967 38.897 1.00 96.69 233 LYS A O 1
ATOM 1727 N N . VAL A 1 234 ? -26.715 7.802 38.130 1.00 97.19 234 VAL A N 1
ATOM 1728 C CA . VAL A 1 234 ? -26.108 7.653 39.462 1.00 97.19 234 VAL A CA 1
ATOM 1729 C C . VAL A 1 234 ? -26.226 8.962 40.235 1.00 97.19 234 VAL A C 1
ATOM 1731 O O . VAL A 1 234 ? -26.675 8.952 41.374 1.00 97.19 234 VAL A O 1
ATOM 1734 N N . SER A 1 235 ? -25.933 10.090 39.587 1.00 96.12 235 SER A N 1
ATOM 1735 C CA . SER A 1 235 ? -26.009 11.410 40.218 1.00 96.12 235 SER A CA 1
ATOM 1736 C C . SER A 1 235 ? -27.437 11.772 40.651 1.00 96.12 235 SER A C 1
ATOM 1738 O O . SER A 1 235 ? -27.636 12.310 41.737 1.00 96.12 235 SER A O 1
ATOM 1740 N N . GLU A 1 236 ? -28.444 11.444 39.837 1.00 95.69 236 GLU A N 1
ATOM 1741 C CA . GLU A 1 236 ? -29.860 11.616 40.192 1.00 95.69 236 GLU A CA 1
ATOM 1742 C C . GLU A 1 236 ? -30.272 10.747 41.383 1.00 95.69 236 GLU A C 1
ATOM 1744 O O . GLU A 1 236 ? -31.001 11.208 42.262 1.00 95.69 236 GLU A O 1
ATOM 1749 N N . LYS A 1 237 ? -29.799 9.495 41.429 1.00 96.12 237 LYS A N 1
ATOM 1750 C CA . LYS A 1 237 ? -30.052 8.599 42.562 1.00 96.12 237 LYS A CA 1
ATOM 1751 C C . LYS A 1 237 ? -29.417 9.114 43.847 1.00 96.12 237 LYS A C 1
ATOM 1753 O O . LYS A 1 237 ? -30.081 9.092 44.876 1.00 96.12 237 LYS A O 1
ATOM 1758 N N . ASP A 1 238 ? -28.178 9.588 43.784 1.00 95.25 238 ASP A N 1
ATOM 1759 C CA . ASP A 1 238 ? -27.459 10.096 44.954 1.00 95.25 238 ASP A CA 1
ATOM 1760 C C . ASP A 1 238 ? -28.093 11.382 45.502 1.00 95.25 238 ASP A C 1
ATOM 1762 O O . ASP A 1 238 ? -28.140 11.577 46.711 1.00 95.25 238 ASP A O 1
ATOM 1766 N N . ALA A 1 239 ? -28.644 12.238 44.635 1.00 94.50 239 ALA A N 1
ATOM 1767 C CA . ALA A 1 239 ? -29.371 13.439 45.049 1.00 94.50 239 ALA A CA 1
ATOM 1768 C C . ALA A 1 239 ? -30.744 13.148 45.690 1.00 94.50 239 ALA A C 1
ATOM 1770 O O . ALA A 1 239 ? -31.341 14.042 46.292 1.00 94.50 239 ALA A O 1
ATOM 1771 N N . ALA A 1 240 ? -31.266 11.929 45.531 1.00 88.44 240 ALA A N 1
ATOM 1772 C CA . ALA A 1 240 ? -32.562 11.508 46.059 1.00 88.44 240 ALA A CA 1
ATOM 1773 C C . ALA A 1 240 ? -32.481 10.821 47.441 1.00 88.44 240 ALA A C 1
ATOM 1775 O O . ALA A 1 240 ? -33.523 10.413 47.963 1.00 88.44 240 ALA A O 1
ATOM 1776 N N . ILE A 1 241 ? -31.278 10.677 48.011 1.00 74.06 241 ILE A N 1
ATOM 1777 C CA . ILE A 1 241 ? -30.992 10.071 49.328 1.00 74.06 241 ILE A CA 1
ATOM 1778 C C . ILE A 1 241 ? -30.712 11.173 50.353 1.00 74.06 241 ILE A C 1
ATOM 1780 O O . ILE A 1 241 ? -31.217 11.040 51.492 1.00 74.06 241 ILE A O 1
#

Solvent-accessible surface area (backbone atoms only — not comparable to full-atom values): 15039 Å² total; per-residue (Å²): 90,80,48,79,46,67,49,89,82,77,45,83,59,43,36,37,37,44,53,69,61,94,73,30,41,37,39,30,36,50,68,79,71,62,39,63,90,40,74,46,51,77,86,67,58,85,28,55,70,27,71,41,98,87,69,17,34,7,32,50,29,75,76,41,88,38,68,68,27,81,46,68,86,84,87,72,75,79,87,85,89,83,88,82,71,93,66,95,65,96,74,90,85,81,88,82,87,55,102,62,62,38,76,49,78,50,75,44,93,90,50,100,52,41,37,34,43,32,36,56,91,72,22,43,36,36,34,44,74,89,57,91,70,57,53,31,38,38,39,80,86,72,52,74,51,60,73,70,83,90,84,76,94,78,56,70,91,83,54,76,90,86,70,90,79,64,31,60,60,47,29,54,46,58,74,69,52,68,70,47,75,49,64,62,94,86,56,60,95,85,56,75,46,78,47,60,52,32,48,61,49,23,72,69,67,68,52,71,97,50,53,79,51,76,53,72,67,57,57,49,51,53,50,53,36,24,50,54,32,50,52,51,55,50,52,55,54,61,74,74,111